Protein AF-A0A971V572-F1 (afdb_monomer_lite)

Structure (mmCIF, N/CA/C/O backbone):
data_AF-A0A971V572-F1
#
_entry.id   AF-A0A971V572-F1
#
loop_
_atom_site.group_PDB
_atom_site.id
_atom_site.type_symbol
_atom_site.label_atom_id
_atom_site.label_alt_id
_atom_site.label_comp_id
_atom_site.label_asym_id
_atom_site.label_entity_id
_atom_site.label_seq_id
_atom_site.pdbx_PDB_ins_code
_atom_site.Cartn_x
_atom_site.Cartn_y
_atom_site.Cartn_z
_atom_site.occupancy
_atom_site.B_iso_or_equiv
_atom_site.auth_seq_id
_atom_site.auth_comp_id
_atom_site.auth_asym_id
_atom_site.auth_atom_id
_atom_site.pdbx_PDB_model_num
ATOM 1 N N . HIS A 1 1 ? -15.787 -3.121 2.254 1.00 95.94 1 HIS A N 1
ATOM 2 C CA . HIS A 1 1 ? -14.812 -3.986 1.555 1.00 95.94 1 HIS A CA 1
ATOM 3 C C . HIS A 1 1 ? -13.683 -3.118 1.036 1.00 95.94 1 HIS A C 1
ATOM 5 O O . HIS A 1 1 ? -12.649 -3.141 1.672 1.00 95.94 1 HIS A O 1
ATOM 11 N N . HIS A 1 2 ? -13.906 -2.315 -0.010 1.00 97.50 2 HIS A N 1
ATOM 12 C CA . HIS A 1 2 ? -12.976 -1.273 -0.465 1.00 97.50 2 HIS A CA 1
ATOM 13 C C . HIS A 1 2 ? -12.723 -0.202 0.604 1.00 97.50 2 HIS A C 1
ATOM 15 O O . HIS A 1 2 ? -13.602 0.023 1.445 1.00 97.50 2 HIS A O 1
ATOM 21 N N . GLY A 1 3 ? -11.558 0.445 0.523 1.00 94.88 3 GLY A N 1
ATOM 22 C CA . GLY A 1 3 ? -11.187 1.598 1.343 1.00 94.88 3 GLY A CA 1
ATOM 23 C C . GLY A 1 3 ? -11.986 2.853 0.985 1.00 94.88 3 GLY A C 1
ATOM 24 O O . GLY A 1 3 ? -12.501 2.993 -0.131 1.00 94.88 3 GLY A O 1
ATOM 25 N N . VAL A 1 4 ? -12.096 3.772 1.937 1.00 94.50 4 VAL A N 1
ATOM 26 C CA . VAL A 1 4 ? -12.719 5.097 1.774 1.00 94.50 4 VAL A CA 1
ATOM 27 C C . VAL A 1 4 ? -11.749 6.239 2.075 1.00 94.50 4 VAL A C 1
ATOM 29 O O . VAL A 1 4 ? -12.041 7.377 1.717 1.00 94.50 4 VAL A O 1
ATOM 32 N N . VAL A 1 5 ? -10.600 5.944 2.689 1.00 92.81 5 VAL A N 1
ATOM 33 C CA . VAL A 1 5 ? -9.467 6.861 2.866 1.00 92.81 5 VAL A CA 1
ATOM 34 C C . VAL A 1 5 ? -8.244 6.258 2.173 1.00 92.81 5 VAL A C 1
ATOM 36 O O . VAL A 1 5 ? -8.097 5.041 2.103 1.00 92.81 5 VAL A O 1
ATOM 39 N N . GLU A 1 6 ? -7.364 7.097 1.624 1.00 93.25 6 GLU A N 1
ATOM 40 C CA . GLU A 1 6 ? -6.083 6.605 1.114 1.00 93.25 6 GLU A CA 1
ATOM 41 C C . GLU A 1 6 ? -5.163 6.188 2.284 1.00 93.25 6 GLU A C 1
ATOM 43 O O . GLU A 1 6 ? -4.904 6.979 3.189 1.00 93.25 6 GLU A O 1
ATOM 48 N N . HIS A 1 7 ? -4.623 4.973 2.227 1.00 92.06 7 HIS A N 1
ATOM 49 C CA . HIS A 1 7 ? -3.678 4.397 3.193 1.00 92.06 7 HIS A CA 1
ATOM 50 C C . HIS A 1 7 ? -2.208 4.720 2.870 1.00 92.06 7 HIS A C 1
ATOM 52 O O . HIS A 1 7 ? -1.298 4.452 3.646 1.00 92.06 7 HIS A O 1
ATOM 58 N N . PHE A 1 8 ? -1.946 5.333 1.714 1.00 90.19 8 PHE A N 1
ATOM 59 C CA . PHE A 1 8 ? -0.643 5.899 1.367 1.00 90.19 8 PHE A CA 1
ATOM 60 C C . PHE A 1 8 ? -0.790 7.030 0.344 1.00 90.19 8 PHE A C 1
ATOM 62 O O . PHE A 1 8 ? -1.791 7.123 -0.371 1.00 90.19 8 PHE A O 1
ATOM 69 N N . ASP A 1 9 ? 0.233 7.884 0.238 1.00 88.69 9 ASP A N 1
ATOM 70 C CA . ASP A 1 9 ? 0.221 9.050 -0.645 1.00 88.69 9 ASP A CA 1
ATOM 71 C C . ASP A 1 9 ? -0.082 8.630 -2.095 1.00 88.69 9 ASP A C 1
ATOM 73 O O . ASP A 1 9 ? 0.684 7.897 -2.728 1.00 88.69 9 ASP A O 1
ATOM 77 N N . HIS A 1 10 ? -1.149 9.189 -2.672 1.00 91.12 10 HIS A N 1
ATOM 78 C CA . HIS A 1 10 ? -1.590 8.930 -4.049 1.00 91.12 10 HIS A CA 1
ATOM 79 C C . HIS A 1 10 ? -2.042 7.484 -4.315 1.00 91.12 10 HIS A C 1
ATOM 81 O O . HIS A 1 10 ? -1.921 7.028 -5.459 1.00 91.12 10 HIS A O 1
ATOM 87 N N . GLN A 1 11 ? -2.583 6.764 -3.327 1.00 91.88 11 GLN A N 1
ATOM 88 C CA . GLN A 1 11 ? -3.188 5.444 -3.549 1.00 91.88 11 GLN A CA 1
ATOM 89 C C . GLN A 1 11 ? -4.217 5.463 -4.684 1.00 91.88 11 GLN A C 1
ATOM 91 O O . GLN A 1 11 ? -4.148 4.629 -5.578 1.00 91.88 11 GLN A O 1
ATOM 96 N N . SER A 1 12 ? -5.088 6.465 -4.756 1.00 91.56 12 SER A N 1
ATOM 97 C CA . SER A 1 12 ? -6.057 6.647 -5.846 1.00 91.56 12 SER A CA 1
ATOM 98 C C . SER A 1 12 ? -5.415 6.788 -7.229 1.00 91.56 12 SER A C 1
ATOM 100 O O . SER A 1 12 ? -6.054 6.517 -8.240 1.00 91.56 12 SER A O 1
ATOM 102 N N . PHE A 1 13 ? -4.146 7.196 -7.318 1.00 89.75 13 PHE A N 1
ATOM 103 C CA . PHE A 1 13 ? -3.429 7.274 -8.590 1.00 89.75 13 PHE A CA 1
ATOM 104 C C . PHE A 1 13 ? -2.846 5.922 -9.023 1.00 89.75 13 PHE A C 1
ATOM 106 O O . PHE A 1 13 ? -2.763 5.662 -10.222 1.00 89.75 13 PHE A O 1
ATOM 113 N N . PHE A 1 14 ? -2.414 5.085 -8.075 1.00 88.56 14 PHE A N 1
ATOM 114 C CA . PHE A 1 14 ? -1.715 3.821 -8.355 1.00 88.56 14 PHE A CA 1
ATOM 115 C C . PHE A 1 14 ? -2.588 2.572 -8.189 1.00 88.56 14 PHE A C 1
ATOM 117 O O . PHE A 1 14 ? -2.297 1.534 -8.772 1.00 88.56 14 PHE A O 1
ATOM 124 N N . ALA A 1 15 ? -3.644 2.683 -7.396 1.00 89.88 15 ALA A N 1
ATOM 125 C CA . ALA A 1 15 ? -4.441 1.594 -6.859 1.00 89.88 15 ALA A CA 1
ATOM 126 C C . ALA A 1 15 ? -5.911 2.024 -6.700 1.00 89.88 15 ALA A C 1
ATOM 128 O O . ALA A 1 15 ? -6.581 1.630 -5.749 1.00 89.88 15 ALA A O 1
ATOM 129 N N . SER A 1 16 ? -6.429 2.821 -7.645 1.00 91.56 16 SER A N 1
ATOM 130 C CA . SER A 1 16 ? -7.830 3.266 -7.632 1.00 91.56 16 SER A CA 1
ATOM 131 C C . SER A 1 16 ? -8.855 2.142 -7.457 1.00 91.56 16 SER A C 1
ATOM 133 O O . SER A 1 16 ? -9.816 2.387 -6.738 1.00 91.56 16 SER A O 1
ATOM 135 N N . PRO A 1 17 ? -8.681 0.922 -8.023 1.00 92.62 17 PRO A N 1
ATOM 136 C CA . PRO A 1 17 ? -9.665 -0.145 -7.848 1.00 92.62 17 PRO A CA 1
ATOM 137 C C . PRO A 1 17 ? -9.811 -0.620 -6.403 1.00 92.62 17 PRO A C 1
ATOM 139 O O . PRO A 1 17 ? -10.750 -1.344 -6.122 1.00 92.62 17 PRO A O 1
ATOM 142 N N . TYR A 1 18 ? -8.898 -0.236 -5.503 1.00 94.19 18 TYR A N 1
ATOM 143 C CA . TYR A 1 18 ? -8.954 -0.629 -4.100 1.00 94.19 18 TYR A CA 1
ATOM 144 C C . TYR A 1 18 ? -9.747 0.334 -3.210 1.00 94.19 18 TYR A C 1
ATOM 146 O O . TYR A 1 18 ? -10.052 0.017 -2.058 1.00 94.19 18 TYR A O 1
ATOM 154 N N . LEU A 1 19 ? -10.106 1.494 -3.755 1.00 94.44 19 LEU A N 1
ATOM 155 C CA . LEU A 1 19 ? -10.931 2.497 -3.102 1.00 94.44 19 LEU A CA 1
ATOM 156 C C . LEU A 1 19 ? -12.342 2.449 -3.682 1.00 94.44 19 LEU A C 1
ATOM 158 O O . LEU A 1 19 ? -12.545 2.065 -4.833 1.00 94.44 19 LEU A O 1
ATOM 162 N N . V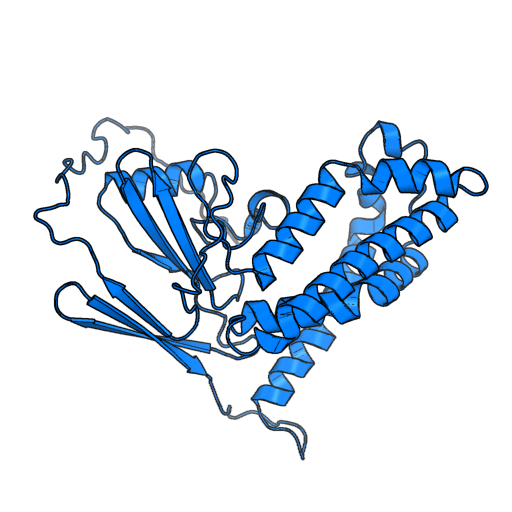AL A 1 20 ? -13.330 2.854 -2.889 1.00 96.12 20 VAL A N 1
ATOM 163 C CA . VAL A 1 20 ? -14.683 3.054 -3.407 1.00 96.12 20 VAL A CA 1
ATOM 164 C C . VAL A 1 20 ? -14.685 4.180 -4.446 1.00 96.12 20 VAL A C 1
ATOM 166 O O . VAL A 1 20 ? -13.993 5.193 -4.297 1.00 96.12 20 VAL A O 1
ATOM 169 N N . ASP A 1 21 ? -15.489 4.030 -5.496 1.00 93.00 21 ASP A N 1
ATOM 170 C CA . ASP A 1 21 ? -15.699 5.110 -6.457 1.00 93.00 21 ASP A CA 1
ATOM 171 C C . ASP A 1 21 ? -16.180 6.376 -5.736 1.00 93.00 21 ASP A C 1
ATOM 173 O O . ASP A 1 21 ? -17.072 6.337 -4.887 1.00 93.00 21 ASP A O 1
ATOM 177 N N . ASN A 1 22 ? -15.587 7.518 -6.091 1.00 92.75 22 ASN A N 1
ATOM 178 C CA . ASN A 1 22 ? -15.838 8.805 -5.437 1.00 92.75 22 ASN A CA 1
ATOM 179 C C . ASN A 1 22 ? -15.572 8.787 -3.917 1.00 92.75 22 ASN A C 1
ATOM 181 O O . ASN A 1 22 ? -16.294 9.447 -3.166 1.00 92.75 22 ASN A O 1
ATOM 185 N N . PHE A 1 23 ? -14.534 8.071 -3.460 1.00 92.25 23 PHE A N 1
ATOM 186 C CA . PHE A 1 23 ? -14.160 7.990 -2.040 1.00 92.25 23 PHE A CA 1
ATOM 187 C C . PHE A 1 23 ? -14.098 9.357 -1.340 1.00 92.25 23 PHE A C 1
ATOM 189 O O . PHE A 1 23 ? -14.534 9.462 -0.200 1.00 92.25 23 PHE A O 1
ATOM 196 N N . GLU A 1 24 ? -13.670 10.426 -2.028 1.00 90.25 24 GLU A N 1
ATOM 197 C CA . GLU A 1 24 ? -13.643 11.784 -1.467 1.00 90.25 24 GLU A CA 1
ATOM 198 C C . GLU A 1 24 ? -15.031 12.322 -1.072 1.00 90.25 24 GLU A C 1
ATOM 200 O O . GLU A 1 24 ? -15.169 13.027 -0.072 1.00 90.25 24 GLU A O 1
ATOM 205 N N . TRP A 1 25 ? -16.073 11.981 -1.833 1.00 91.62 25 TRP A N 1
ATOM 206 C CA . TRP A 1 25 ? -17.454 12.325 -1.494 1.00 91.62 25 TRP A CA 1
ATOM 207 C C . TRP A 1 25 ? -18.001 11.412 -0.389 1.00 91.62 25 TRP A C 1
ATOM 209 O O . TRP A 1 25 ? -18.702 11.880 0.511 1.00 91.62 25 TRP A O 1
ATOM 219 N N . VAL A 1 26 ? -17.650 10.122 -0.421 1.00 93.69 26 VAL A N 1
ATOM 220 C CA . VAL A 1 26 ? -18.057 9.144 0.602 1.00 93.69 26 VAL A CA 1
ATOM 221 C C . VAL A 1 26 ? -17.479 9.508 1.971 1.00 93.69 26 VAL A C 1
ATOM 223 O O . VAL A 1 26 ? -18.237 9.589 2.936 1.00 93.69 26 VAL A O 1
ATOM 226 N N . GLN A 1 27 ? -16.176 9.807 2.064 1.00 91.50 27 GLN A N 1
ATOM 227 C CA . GLN A 1 27 ? -15.534 10.216 3.321 1.00 91.50 27 GLN A CA 1
ATOM 228 C C . GLN A 1 27 ? -16.185 11.484 3.895 1.00 91.50 27 GLN A C 1
ATOM 230 O O . GLN A 1 27 ? -16.433 11.554 5.096 1.00 91.50 27 GLN A O 1
ATOM 235 N N . GLN A 1 28 ? -16.518 12.468 3.045 1.00 87.50 28 GLN A N 1
ATOM 236 C CA . GLN A 1 28 ? -17.170 13.701 3.484 1.00 87.50 28 GLN A CA 1
ATOM 237 C C . GLN A 1 28 ? -18.578 13.408 4.005 1.00 87.50 28 GLN A C 1
ATOM 239 O O . GLN A 1 28 ? -18.932 13.858 5.090 1.00 87.50 28 GLN A O 1
ATOM 244 N N . SER A 1 29 ? -19.347 12.603 3.271 1.00 89.62 29 SER A N 1
ATOM 245 C CA . SER A 1 29 ? -20.701 12.209 3.669 1.00 89.62 29 SER A CA 1
ATOM 246 C C . SER A 1 29 ? -20.703 11.457 5.001 1.00 89.62 29 SER A C 1
ATOM 248 O O . SER A 1 29 ? -21.573 11.685 5.836 1.00 89.62 29 SER A O 1
ATOM 250 N N . PHE A 1 30 ? -19.713 10.590 5.236 1.00 91.19 30 PHE A N 1
ATOM 251 C CA . PHE A 1 30 ? -19.551 9.878 6.505 1.00 91.19 30 PHE A CA 1
ATOM 252 C C . PHE A 1 30 ? -19.200 10.823 7.658 1.00 91.19 30 PHE A C 1
ATOM 254 O O . PHE A 1 30 ? -19.843 10.759 8.704 1.00 91.19 30 PHE A O 1
ATOM 261 N N . MET A 1 31 ? -18.244 11.735 7.462 1.00 86.88 31 MET A N 1
ATOM 262 C CA . MET A 1 31 ? -17.885 12.727 8.481 1.00 86.88 31 MET A CA 1
ATOM 263 C C . MET A 1 31 ? -19.057 13.662 8.818 1.00 86.88 31 MET A C 1
ATOM 265 O O . MET A 1 31 ? -19.319 13.916 9.991 1.00 86.88 31 MET A O 1
ATOM 269 N N . GLU A 1 32 ? -19.803 14.135 7.814 1.00 85.12 32 GLU A N 1
ATOM 270 C CA . GLU A 1 32 ? -20.992 14.984 7.999 1.00 85.12 32 GLU A CA 1
ATOM 271 C C . GLU A 1 32 ? -22.139 14.250 8.707 1.00 85.12 32 GLU A C 1
ATOM 273 O O . GLU A 1 32 ? -22.895 14.862 9.460 1.00 85.12 32 GLU A O 1
ATOM 278 N N . ALA A 1 33 ? -22.231 12.935 8.509 1.00 85.50 33 ALA A N 1
ATOM 279 C CA . ALA A 1 33 ? -23.151 12.040 9.203 1.00 85.50 33 ALA A CA 1
ATOM 280 C C . ALA A 1 33 ? -22.735 11.712 10.652 1.00 85.50 33 ALA A C 1
ATOM 282 O O . ALA A 1 33 ? -23.460 11.000 11.350 1.00 85.50 33 ALA A O 1
ATOM 283 N N . GLY A 1 34 ? -21.573 12.189 11.109 1.00 84.06 34 GLY A N 1
ATOM 284 C CA . GLY A 1 34 ? -21.041 11.899 12.441 1.00 84.06 34 GLY A CA 1
ATOM 285 C C . GLY A 1 34 ? -20.382 10.523 12.572 1.00 84.06 34 GLY A C 1
ATOM 286 O O . GLY A 1 34 ? -20.110 10.086 13.689 1.00 84.06 34 GLY A O 1
ATOM 287 N N . LEU A 1 35 ? -20.108 9.827 11.461 1.00 88.94 35 LEU A N 1
ATOM 288 C CA . LEU A 1 35 ? -19.311 8.602 11.483 1.00 88.94 35 LEU A CA 1
ATOM 289 C C . LEU A 1 35 ? -17.834 8.959 11.649 1.00 88.94 35 LEU A C 1
ATOM 291 O O . LEU A 1 35 ? -17.280 9.748 10.889 1.00 88.94 35 LEU A O 1
ATOM 295 N N . ASN A 1 36 ? -17.191 8.331 12.630 1.00 87.12 36 ASN A N 1
ATOM 296 C CA . ASN A 1 36 ? -15.778 8.551 12.925 1.00 87.12 36 ASN A CA 1
ATOM 297 C C . ASN A 1 36 ? -14.873 7.382 12.535 1.00 87.12 36 ASN A C 1
ATOM 299 O O . ASN A 1 36 ? -13.657 7.545 12.527 1.00 87.12 36 ASN A O 1
ATOM 303 N N . VAL A 1 37 ? -15.440 6.210 12.238 1.00 93.50 37 VAL A N 1
ATOM 304 C CA . VAL A 1 37 ? -14.693 4.973 11.983 1.00 93.50 37 VAL A CA 1
ATOM 305 C C . VAL A 1 37 ? -15.391 4.143 10.914 1.00 93.50 37 VAL A C 1
ATOM 307 O O . VAL A 1 37 ? -16.612 3.984 10.957 1.00 93.50 37 VAL A O 1
ATOM 310 N N . VAL A 1 38 ? -14.611 3.557 10.008 1.00 95.94 38 VAL A N 1
ATOM 311 C CA . VAL A 1 38 ? -15.038 2.483 9.107 1.00 95.94 38 VAL A CA 1
ATOM 312 C C . VAL A 1 38 ? -14.078 1.300 9.203 1.00 95.94 38 VAL A C 1
ATOM 314 O O . VAL A 1 38 ? -12.896 1.473 9.488 1.00 95.94 38 VAL A O 1
ATOM 317 N N . PHE A 1 39 ? -14.587 0.096 8.939 1.00 97.62 39 PHE A N 1
ATOM 318 C CA . PHE A 1 39 ? -13.775 -1.116 8.835 1.00 97.62 39 PHE A CA 1
ATOM 319 C C . PHE A 1 39 ? -13.739 -1.587 7.383 1.00 97.62 39 PHE A C 1
ATOM 321 O O . PHE A 1 39 ? -14.787 -1.857 6.780 1.00 97.62 39 PHE A O 1
ATOM 328 N N . THR A 1 40 ? -12.540 -1.696 6.823 1.00 97.81 40 THR A N 1
ATOM 329 C CA . THR A 1 40 ? -12.322 -2.041 5.413 1.00 97.81 40 THR A CA 1
ATOM 330 C C . THR A 1 40 ? -11.302 -3.175 5.274 1.00 97.81 40 THR A C 1
ATOM 332 O O . THR A 1 40 ? -10.907 -3.819 6.250 1.00 97.81 40 THR A O 1
ATOM 335 N N . GLY A 1 41 ? -10.966 -3.501 4.031 1.00 96.38 41 GLY A N 1
ATOM 336 C CA . GLY A 1 41 ? -10.008 -4.525 3.644 1.00 96.38 41 GLY A CA 1
ATOM 337 C C . GLY A 1 41 ? -9.671 -4.330 2.169 1.00 96.38 41 GLY A C 1
ATOM 338 O O . GLY A 1 41 ? -9.498 -3.210 1.706 1.00 96.38 41 GLY A O 1
ATOM 339 N N . HIS A 1 42 ? -9.707 -5.422 1.403 1.00 96.81 42 HIS A N 1
ATOM 340 C CA . HIS A 1 42 ? -9.521 -5.456 -0.054 1.00 96.81 42 HIS A CA 1
ATOM 341 C C . HIS A 1 42 ? -8.093 -5.172 -0.555 1.00 96.81 42 HIS A C 1
ATOM 343 O O . HIS A 1 42 ? -7.628 -5.933 -1.400 1.00 96.81 42 HIS A O 1
ATOM 349 N N . PHE A 1 43 ? -7.364 -4.181 -0.026 1.00 94.50 43 PHE A N 1
ATOM 350 C CA . PHE A 1 43 ? -5.949 -3.966 -0.381 1.00 94.50 43 PHE A CA 1
ATOM 351 C C . PHE A 1 43 ? -5.014 -4.992 0.289 1.00 94.50 43 PHE A C 1
ATOM 353 O O . PHE A 1 43 ? -3.916 -5.256 -0.202 1.00 94.50 43 PHE A O 1
ATOM 360 N N . HIS A 1 44 ? -5.511 -5.655 1.340 1.00 95.38 44 HIS A N 1
ATOM 361 C CA . HIS A 1 44 ? -4.830 -6.672 2.149 1.00 95.38 44 HIS A CA 1
ATOM 362 C C . HIS A 1 44 ? -3.755 -6.088 3.077 1.00 95.38 44 HIS A C 1
ATOM 364 O O . HIS A 1 44 ? -2.993 -6.859 3.666 1.00 95.38 44 HIS A O 1
ATOM 370 N N . ALA A 1 45 ? -3.721 -4.765 3.256 1.00 93.75 45 ALA A N 1
ATOM 371 C CA . ALA A 1 45 ? -2.848 -4.129 4.231 1.00 93.75 45 ALA A CA 1
ATOM 372 C C . ALA A 1 45 ? -3.434 -4.197 5.644 1.00 93.75 45 ALA A C 1
ATOM 374 O O . ALA A 1 45 ? -4.649 -4.255 5.827 1.00 93.75 45 ALA A O 1
ATOM 375 N N . SER A 1 46 ? -2.556 -4.212 6.647 1.00 94.81 46 SER A N 1
ATOM 376 C CA . SER A 1 46 ? -2.951 -3.991 8.040 1.00 94.81 46 SER A CA 1
ATOM 377 C C . SER A 1 46 ? -2.562 -2.570 8.395 1.00 94.81 46 SER A C 1
ATOM 379 O O . SER A 1 46 ? -1.432 -2.340 8.808 1.00 94.81 46 SER A O 1
ATOM 381 N N . ASP A 1 47 ? -3.487 -1.637 8.186 1.00 93.81 47 ASP A N 1
ATOM 382 C CA . ASP A 1 47 ? -3.217 -0.199 8.248 1.00 93.81 47 ASP A CA 1
ATOM 383 C C . ASP A 1 47 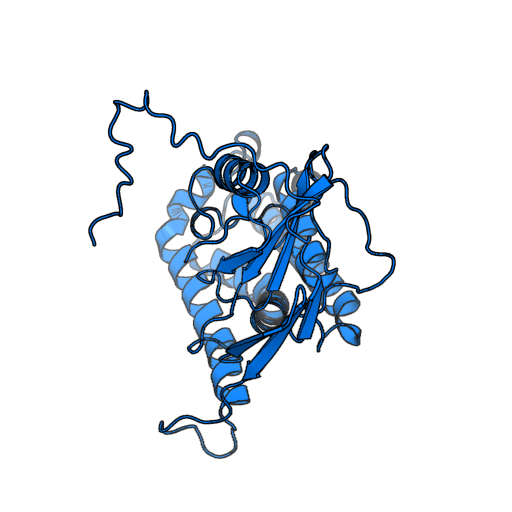? -4.389 0.539 8.915 1.00 93.81 47 ASP A C 1
ATOM 385 O O . ASP A 1 47 ? -5.524 0.032 8.945 1.00 93.81 47 ASP A O 1
ATOM 389 N N . ILE A 1 48 ? -4.117 1.690 9.528 1.00 92.62 48 ILE A N 1
ATOM 390 C CA . ILE A 1 48 ? -5.128 2.603 10.059 1.00 92.62 48 ILE A CA 1
ATOM 391 C C . ILE A 1 48 ? -4.861 4.000 9.493 1.00 92.62 48 ILE A C 1
ATOM 393 O O . ILE A 1 48 ? -4.020 4.756 9.982 1.00 92.62 48 ILE A O 1
ATOM 397 N N . ALA A 1 49 ? -5.669 4.391 8.511 1.00 91.06 49 ALA A N 1
ATOM 398 C CA . ALA A 1 49 ? -5.617 5.720 7.924 1.00 91.06 49 ALA A CA 1
ATOM 399 C C . ALA A 1 49 ? -6.607 6.668 8.608 1.00 91.06 49 ALA A C 1
ATOM 401 O O . ALA A 1 49 ? -7.644 6.263 9.136 1.00 91.06 49 ALA A O 1
ATOM 402 N N . ARG A 1 50 ? -6.306 7.968 8.577 1.00 88.69 50 ARG A N 1
ATOM 403 C CA . ARG A 1 50 ? -7.189 9.018 9.092 1.00 88.69 50 ARG A CA 1
ATOM 404 C C . ARG A 1 50 ? -7.226 10.196 8.136 1.00 88.69 50 ARG A C 1
ATOM 406 O O . ARG A 1 50 ? -6.181 10.655 7.677 1.00 88.69 50 ARG A O 1
ATOM 413 N N . ILE A 1 51 ? -8.424 10.734 7.938 1.00 87.31 51 ILE A N 1
ATOM 414 C CA . ILE A 1 51 ? -8.658 12.034 7.310 1.00 87.31 51 ILE A CA 1
ATOM 415 C C . ILE A 1 51 ? -9.405 12.955 8.281 1.00 87.31 51 ILE A C 1
ATOM 417 O O . ILE A 1 51 ? -10.156 12.495 9.141 1.00 87.31 51 ILE A O 1
ATOM 421 N N . GLU A 1 52 ? -9.174 14.261 8.159 1.00 85.00 52 GLU A N 1
ATOM 422 C CA . GLU A 1 52 ? -9.866 15.308 8.916 1.00 85.00 52 GLU A CA 1
ATOM 423 C C . GLU A 1 52 ? -10.260 16.457 7.978 1.00 85.00 52 GLU A C 1
ATOM 425 O O . GLU A 1 52 ? -9.477 16.844 7.099 1.00 85.00 52 GLU A O 1
ATOM 430 N N . ASP A 1 53 ? -11.473 16.983 8.157 1.00 81.25 53 ASP A N 1
ATOM 431 C CA . ASP A 1 53 ? -11.987 18.142 7.427 1.00 81.25 53 ASP A CA 1
ATOM 432 C C . ASP A 1 53 ? -11.644 19.478 8.123 1.00 81.25 53 ASP A C 1
ATOM 434 O O . ASP A 1 53 ? -11.064 19.533 9.206 1.00 81.25 53 ASP A O 1
ATOM 438 N N . GLU A 1 54 ? -12.004 20.606 7.505 1.00 80.44 54 GLU A N 1
ATOM 439 C CA . GLU A 1 54 ? -11.735 21.940 8.073 1.00 80.44 54 GLU A CA 1
ATOM 440 C C . GLU A 1 54 ? -12.533 22.255 9.350 1.00 80.44 54 GLU A C 1
ATOM 442 O O . GLU A 1 54 ? -12.239 23.236 10.034 1.00 80.44 54 GLU A O 1
ATOM 447 N N . LYS A 1 55 ? -13.562 21.460 9.653 1.00 79.75 55 LYS A N 1
ATOM 448 C CA . LYS A 1 55 ? -14.422 21.591 10.835 1.00 79.75 55 LYS A CA 1
ATOM 449 C C . LYS A 1 55 ? -13.967 20.658 11.963 1.00 79.75 55 LYS A C 1
ATOM 451 O O . LYS A 1 55 ? -14.672 20.546 12.964 1.00 79.75 55 LYS A O 1
ATOM 456 N N . SER A 1 56 ? -12.814 20.006 11.804 1.00 81.19 56 SER A N 1
ATOM 457 C CA . SER A 1 56 ? -12.281 18.995 12.716 1.00 81.19 56 SER A CA 1
ATOM 458 C C . SER A 1 56 ? -13.162 17.755 12.888 1.00 81.19 56 SER A C 1
ATOM 460 O O . SER A 1 56 ? -13.012 17.011 13.861 1.00 81.19 56 SER A O 1
ATOM 462 N N . ASN A 1 57 ? -14.048 17.479 11.924 1.00 82.62 57 ASN A N 1
ATOM 463 C CA . ASN A 1 57 ? -14.612 16.142 11.790 1.00 82.62 57 ASN A CA 1
ATOM 464 C C . ASN A 1 57 ? -13.531 15.225 11.234 1.00 82.62 57 ASN A C 1
ATOM 466 O O . ASN A 1 57 ? -12.746 15.629 10.377 1.00 82.62 57 ASN A O 1
ATOM 470 N N . TYR A 1 58 ? -13.502 13.986 11.703 1.00 86.56 58 TYR A N 1
ATOM 471 C CA . TYR A 1 58 ? -12.522 13.008 11.262 1.00 86.56 58 TYR A CA 1
ATOM 472 C C . TYR A 1 58 ? -13.172 11.670 10.958 1.00 86.56 58 TYR A C 1
ATOM 474 O O . TYR A 1 58 ? -14.201 11.318 11.541 1.00 86.56 58 TYR A O 1
ATOM 482 N N . LEU A 1 59 ? -12.503 10.915 10.093 1.00 89.19 59 LEU A N 1
ATOM 483 C CA . LEU A 1 59 ? -12.831 9.544 9.749 1.00 89.19 59 LEU A CA 1
ATOM 484 C C . LEU A 1 59 ? -11.558 8.702 9.808 1.00 89.19 59 LEU A C 1
ATOM 486 O O . LEU A 1 59 ? -10.570 9.027 9.147 1.00 89.19 59 LEU A O 1
ATOM 490 N N . TYR A 1 60 ? -11.595 7.636 10.599 1.00 93.06 60 TYR A N 1
ATOM 491 C CA . TYR A 1 60 ? -10.601 6.571 10.572 1.00 93.06 60 TYR A CA 1
ATOM 492 C C . TYR A 1 60 ? -11.058 5.470 9.621 1.00 93.06 60 TYR A C 1
ATOM 494 O O . TYR A 1 60 ? -12.190 4.994 9.724 1.00 93.06 60 TYR A O 1
ATOM 502 N N . ASP A 1 61 ? -10.167 5.048 8.735 1.00 95.06 61 ASP A N 1
ATOM 503 C CA . ASP A 1 61 ? -10.315 3.847 7.926 1.00 95.06 61 ASP A CA 1
ATOM 504 C C . ASP A 1 61 ? -9.401 2.760 8.492 1.00 95.06 61 ASP A C 1
ATOM 506 O O . ASP A 1 61 ? -8.178 2.887 8.496 1.00 95.06 61 ASP A O 1
ATOM 510 N N . ILE A 1 62 ? -10.011 1.725 9.066 1.00 96.38 62 ILE A N 1
ATOM 511 C CA . ILE A 1 62 ? -9.327 0.628 9.745 1.00 96.38 62 ILE A CA 1
ATOM 512 C C . ILE A 1 62 ? -9.308 -0.554 8.774 1.00 96.38 62 ILE A C 1
ATOM 514 O O . ILE A 1 62 ? -10.220 -1.390 8.771 1.00 96.38 62 ILE A O 1
ATOM 518 N N . GLU A 1 63 ? -8.255 -0.631 7.958 1.00 97.06 63 GLU A N 1
ATOM 519 C CA . GLU A 1 63 ? -8.080 -1.699 6.974 1.00 97.06 63 GLU A CA 1
ATOM 520 C C . GLU A 1 63 ? -7.510 -2.949 7.644 1.00 97.06 63 GLU A C 1
ATOM 522 O O . GLU A 1 63 ? -6.408 -2.941 8.195 1.00 97.06 63 GLU A O 1
ATOM 527 N N . THR A 1 64 ? -8.271 -4.042 7.616 1.00 97.62 64 THR A N 1
ATOM 528 C CA . THR A 1 64 ? -7.786 -5.335 8.104 1.00 97.62 64 THR A CA 1
ATOM 529 C C . THR A 1 64 ? -7.167 -6.128 6.962 1.00 97.62 64 THR A C 1
ATOM 531 O O . THR A 1 64 ? -7.839 -6.416 5.965 1.00 97.62 64 THR A O 1
ATOM 534 N N . GLY A 1 65 ? -5.914 -6.548 7.153 1.00 96.56 65 GLY A N 1
ATOM 535 C CA . GLY A 1 65 ? -5.215 -7.392 6.197 1.00 96.56 65 GLY A CA 1
ATOM 536 C C . GLY A 1 65 ? -5.943 -8.713 5.952 1.00 96.56 65 GLY A C 1
ATOM 537 O O . GLY A 1 65 ? -6.749 -9.185 6.757 1.00 96.56 65 GLY A O 1
ATOM 538 N N . SER A 1 66 ? -5.673 -9.331 4.809 1.00 95.81 66 SER A N 1
ATOM 539 C CA . SER A 1 66 ? -6.387 -10.544 4.419 1.00 95.81 66 SER A CA 1
ATOM 540 C C . SER A 1 66 ? -5.885 -11.769 5.172 1.00 95.81 66 SER A C 1
ATOM 542 O O . SER A 1 66 ? -4.694 -12.066 5.157 1.00 95.81 66 SER A O 1
ATOM 544 N N . VAL A 1 67 ? -6.797 -12.569 5.729 1.00 95.56 67 VAL A N 1
ATOM 545 C CA . VAL A 1 67 ? -6.455 -13.831 6.413 1.00 95.56 67 VAL A CA 1
ATOM 546 C C . VAL A 1 67 ? -5.718 -14.835 5.507 1.00 95.56 67 VAL A C 1
ATOM 548 O O . VAL A 1 67 ? -5.064 -15.749 5.999 1.00 95.56 67 VAL A O 1
ATOM 551 N N . VAL A 1 68 ? -5.776 -14.664 4.180 1.00 94.19 68 VAL A N 1
ATOM 552 C CA . VAL A 1 68 ? -5.099 -15.534 3.198 1.00 94.19 68 VAL A CA 1
ATOM 553 C C . VAL A 1 68 ? -3.806 -14.943 2.624 1.00 94.19 68 VAL A C 1
ATOM 555 O O . VAL A 1 68 ? -3.191 -15.544 1.746 1.00 94.19 68 VAL A O 1
ATOM 558 N N . THR A 1 69 ? -3.370 -13.774 3.088 1.00 94.12 69 THR A N 1
ATOM 559 C CA . THR A 1 69 ? -2.121 -13.127 2.660 1.00 94.12 69 THR A CA 1
ATOM 560 C C . THR A 1 69 ? -1.279 -12.834 3.890 1.00 94.12 69 THR A C 1
ATOM 562 O O . THR A 1 69 ? -1.827 -12.434 4.908 1.00 94.12 69 THR A O 1
ATOM 565 N N . TYR A 1 70 ? 0.039 -13.056 3.836 1.00 95.50 70 TYR A N 1
ATOM 566 C CA . TYR A 1 70 ? 0.925 -12.798 4.979 1.00 95.50 70 TYR A CA 1
ATOM 567 C C . TYR A 1 70 ? 0.674 -11.406 5.586 1.00 95.50 70 TYR A C 1
ATOM 569 O O . TYR A 1 70 ? 0.612 -10.456 4.810 1.00 95.50 70 TYR A O 1
ATOM 577 N N . PRO A 1 71 ? 0.593 -11.261 6.924 1.00 95.88 71 PRO A N 1
ATOM 578 C CA . PRO A 1 71 ? 0.820 -12.277 7.962 1.00 95.88 71 PRO A CA 1
ATOM 579 C C . PRO A 1 71 ? -0.450 -13.031 8.400 1.00 95.88 71 PRO A C 1
ATOM 581 O O . PRO A 1 71 ? -0.543 -13.520 9.525 1.00 95.88 71 PRO A O 1
ATOM 584 N N . CYS A 1 72 ? -1.447 -13.135 7.524 1.00 97.19 72 CYS A N 1
ATOM 585 C CA . CYS A 1 72 ? -2.740 -13.770 7.774 1.00 97.19 72 CYS A CA 1
ATOM 586 C C . CYS A 1 72 ? -3.463 -13.190 9.007 1.00 97.19 72 CYS A C 1
ATOM 588 O O . CYS A 1 72 ? -3.809 -13.950 9.927 1.00 97.19 72 CYS A O 1
ATOM 590 N N . PRO A 1 73 ? -3.644 -11.855 9.074 1.00 97.31 73 PRO A N 1
ATOM 591 C CA . PRO A 1 73 ? -4.143 -11.201 10.268 1.00 97.31 73 PRO A CA 1
ATOM 592 C C . PRO A 1 73 ? -5.669 -11.289 10.392 1.00 97.31 73 PRO A C 1
ATOM 594 O O . PRO A 1 73 ? -6.401 -11.519 9.430 1.00 97.31 73 PRO A O 1
ATOM 597 N N . TYR A 1 74 ? -6.140 -11.052 11.610 1.00 97.50 74 TYR A N 1
ATOM 598 C CA . TYR A 1 74 ? -7.509 -10.667 11.933 1.00 97.50 74 TYR A CA 1
ATOM 599 C C . TYR A 1 74 ? -7.468 -9.640 13.070 1.00 97.50 74 TYR A C 1
ATOM 601 O O . TYR A 1 74 ? -6.551 -9.656 13.891 1.00 97.50 74 TYR A O 1
ATOM 609 N N . ARG A 1 75 ? -8.451 -8.739 13.142 1.00 97.12 75 ARG A N 1
ATOM 610 C CA . ARG A 1 75 ? -8.545 -7.750 14.226 1.00 97.12 75 ARG A CA 1
ATOM 611 C C . ARG A 1 75 ? -9.617 -8.149 15.237 1.00 97.12 75 ARG A C 1
ATOM 613 O O . ARG A 1 75 ? -10.707 -8.576 14.864 1.00 97.12 75 ARG A O 1
ATOM 620 N N . VAL A 1 76 ? -9.294 -8.012 16.519 1.00 97.81 76 VAL A N 1
ATOM 621 C CA . VAL A 1 76 ? -10.249 -8.046 17.633 1.00 97.81 76 VAL A CA 1
ATOM 622 C C . VAL A 1 76 ? -10.412 -6.613 18.109 1.00 97.81 76 VAL A C 1
ATOM 624 O O . VAL A 1 76 ? -9.416 -5.919 18.302 1.00 97.81 76 VAL A O 1
ATOM 627 N N . ILE A 1 77 ? -11.658 -6.167 18.235 1.00 96.62 77 ILE A N 1
ATOM 628 C CA . ILE A 1 77 ? -11.971 -4.785 18.584 1.00 96.62 77 ILE A CA 1
ATOM 629 C C . ILE A 1 77 ? -12.929 -4.788 19.762 1.00 96.62 77 ILE A C 1
ATOM 631 O O . ILE A 1 77 ? -14.059 -5.263 19.640 1.00 96.62 77 ILE A O 1
ATOM 635 N N . ASP A 1 78 ? -12.473 -4.233 20.878 1.00 97.25 78 ASP A N 1
ATOM 636 C CA . ASP A 1 78 ? -13.268 -4.084 22.088 1.00 97.25 78 ASP A CA 1
ATOM 637 C C . ASP A 1 78 ? -13.751 -2.634 22.204 1.00 97.25 78 ASP A C 1
ATOM 639 O O . ASP A 1 78 ? -12.968 -1.695 22.361 1.00 97.25 78 ASP A O 1
ATOM 643 N N . LEU A 1 79 ? -15.070 -2.444 22.118 1.00 93.88 79 LEU A N 1
ATOM 644 C CA . LEU A 1 79 ? -15.711 -1.152 22.348 1.00 93.88 79 LEU A CA 1
ATOM 645 C C . LEU A 1 79 ? -16.111 -1.038 23.821 1.00 93.88 79 LEU A C 1
ATOM 647 O O . LEU A 1 79 ? -16.970 -1.779 24.302 1.00 93.88 79 LEU A O 1
ATOM 651 N N . SER A 1 80 ? -15.532 -0.071 24.527 1.00 93.12 80 SER A N 1
ATOM 652 C CA . SER A 1 80 ? -15.907 0.257 25.903 1.00 93.12 80 SER A CA 1
ATOM 653 C C . SER A 1 80 ? -16.007 1.769 26.089 1.00 93.12 80 SER A C 1
ATOM 655 O O . SER A 1 80 ? -15.075 2.512 25.795 1.00 93.12 80 SER A O 1
ATOM 657 N N . ASN A 1 81 ? -17.156 2.249 26.575 1.00 88.56 81 ASN A N 1
ATOM 658 C CA . ASN A 1 81 ? -17.476 3.681 26.623 1.00 88.56 81 ASN A CA 1
ATOM 659 C C . ASN A 1 81 ? -17.294 4.340 25.241 1.00 88.56 81 ASN A C 1
ATOM 661 O O . ASN A 1 81 ? -17.951 3.947 24.280 1.00 88.56 81 ASN A O 1
ATOM 665 N N . ASN A 1 82 ? -16.404 5.326 25.144 1.00 88.75 82 ASN A N 1
ATOM 666 C CA . ASN A 1 82 ? -15.996 5.983 23.910 1.00 88.75 82 ASN A CA 1
ATOM 667 C C . ASN A 1 82 ? -14.590 5.550 23.458 1.00 88.75 82 ASN A C 1
ATOM 669 O O . ASN A 1 82 ? -13.923 6.303 22.760 1.00 88.75 82 ASN A O 1
ATOM 673 N N . HIS A 1 83 ? -14.120 4.370 23.857 1.00 91.75 83 HIS A N 1
ATOM 674 C CA . HIS A 1 83 ? -12.835 3.826 23.434 1.00 91.75 83 HIS A CA 1
ATOM 675 C C . HIS A 1 83 ? -13.019 2.563 22.595 1.00 91.75 83 HIS A C 1
ATOM 677 O O . HIS A 1 83 ? -13.762 1.658 22.976 1.00 91.75 83 HIS A O 1
ATOM 683 N N . LEU A 1 84 ? -12.308 2.507 21.473 1.00 94.38 84 LEU A N 1
ATOM 684 C CA . LEU A 1 84 ? -12.118 1.320 20.649 1.00 94.38 84 LEU A CA 1
ATOM 685 C C . LEU A 1 84 ? -10.684 0.834 20.857 1.00 94.38 84 LEU A C 1
ATOM 687 O O . LEU A 1 84 ? -9.746 1.484 20.398 1.00 94.38 84 LEU A O 1
ATOM 691 N N . ASP A 1 85 ? -10.519 -0.285 21.557 1.00 96.06 85 ASP A N 1
ATOM 692 C CA . ASP A 1 85 ? -9.235 -0.983 21.644 1.00 96.06 85 ASP A CA 1
ATOM 693 C C . ASP A 1 85 ? -9.116 -1.937 20.453 1.00 96.06 85 ASP A C 1
ATOM 695 O O . ASP A 1 85 ? -9.863 -2.912 20.350 1.00 96.06 85 ASP A O 1
ATOM 699 N N . ILE A 1 86 ? -8.235 -1.606 19.512 1.00 96.38 86 ILE A N 1
ATOM 700 C CA . ILE A 1 86 ? -8.032 -2.338 18.263 1.00 96.38 86 ILE A CA 1
ATOM 701 C C . ILE A 1 86 ? -6.763 -3.164 18.403 1.00 96.38 86 ILE A C 1
ATOM 703 O O . ILE A 1 86 ? -5.681 -2.606 18.566 1.00 96.38 86 ILE A O 1
ATOM 707 N N . GLN A 1 87 ? -6.886 -4.483 18.272 1.00 97.25 87 GLN A N 1
ATOM 708 C CA . GLN A 1 87 ? -5.765 -5.411 18.383 1.00 97.25 87 GLN A CA 1
ATOM 709 C C . GLN A 1 87 ? -5.696 -6.322 17.163 1.00 97.25 87 GLN A C 1
ATOM 711 O O . GLN A 1 87 ? -6.623 -7.082 16.873 1.00 97.25 87 GLN A O 1
ATOM 716 N N . THR A 1 88 ? -4.566 -6.291 16.467 1.00 96.56 88 THR A N 1
ATOM 717 C CA . THR A 1 88 ? -4.284 -7.182 15.342 1.00 96.56 88 THR A CA 1
ATOM 718 C C . THR A 1 88 ? -3.647 -8.466 15.853 1.00 96.56 88 THR A C 1
ATOM 720 O O . THR A 1 88 ? -2.627 -8.456 16.540 1.00 96.56 88 THR A O 1
ATOM 723 N N . LYS A 1 89 ? -4.257 -9.595 15.505 1.00 96.50 89 LYS A N 1
ATOM 724 C CA . LYS A 1 89 ? -3.786 -10.941 15.821 1.00 96.50 89 LYS A CA 1
ATOM 725 C C . LYS A 1 89 ? -3.434 -11.669 14.540 1.00 96.50 89 LYS A C 1
ATOM 727 O O . LYS A 1 89 ? -4.010 -11.409 13.487 1.00 96.50 89 LYS A O 1
ATOM 732 N N . LEU A 1 90 ? -2.489 -12.593 14.642 1.00 96.44 90 LEU A N 1
ATOM 733 C CA . LEU A 1 90 ? -2.019 -13.377 13.510 1.00 96.44 90 LEU A CA 1
ATOM 734 C C . LEU A 1 90 ? -2.562 -14.798 13.590 1.00 96.44 90 LEU A C 1
ATOM 736 O O . LEU A 1 90 ? -2.755 -15.358 14.670 1.00 96.44 90 LEU A O 1
ATOM 740 N N . THR A 1 91 ? -2.805 -15.388 12.426 1.00 96.25 91 THR A N 1
ATOM 741 C CA . THR A 1 91 ? -3.068 -16.821 12.330 1.00 96.25 91 THR A CA 1
ATOM 742 C C . THR A 1 91 ? -1.735 -17.560 12.410 1.00 96.25 91 THR A C 1
ATOM 744 O O . THR A 1 91 ? -0.914 -17.448 11.506 1.00 96.25 91 THR A O 1
ATOM 747 N N . ASP A 1 92 ? -1.492 -18.316 13.481 1.00 92.69 92 ASP A N 1
ATOM 748 C CA . ASP A 1 92 ? -0.190 -18.972 13.699 1.00 92.69 92 ASP A CA 1
ATOM 749 C C . ASP A 1 92 ? -0.060 -20.344 13.021 1.00 92.69 92 ASP A C 1
ATOM 751 O O . ASP A 1 92 ? 1.049 -20.844 12.815 1.00 92.69 92 ASP A O 1
ATOM 755 N N . SER A 1 93 ? -1.182 -20.979 12.672 1.00 94.62 93 SER A N 1
ATOM 756 C CA . SER A 1 93 ? -1.202 -22.296 12.031 1.00 94.62 93 SER A CA 1
ATOM 757 C C . SER A 1 93 ? -2.485 -22.530 11.238 1.00 94.62 93 SER A C 1
ATOM 759 O O . SER A 1 93 ? -3.512 -21.910 11.506 1.00 94.62 93 SER A O 1
ATOM 761 N N . ILE A 1 94 ? -2.412 -23.453 10.281 1.00 93.88 94 ILE A N 1
ATOM 762 C CA . ILE A 1 94 ? -3.536 -23.939 9.478 1.00 93.88 94 ILE A CA 1
ATOM 763 C C . ILE A 1 94 ? -3.433 -25.459 9.326 1.00 93.88 94 ILE A C 1
ATOM 765 O O . ILE A 1 94 ? -2.335 -26.016 9.388 1.00 93.88 94 ILE A O 1
ATOM 769 N N . ASP A 1 95 ? -4.562 -26.124 9.086 1.00 95.06 95 ASP A N 1
ATOM 770 C CA . ASP A 1 95 ? -4.600 -27.546 8.725 1.00 95.06 95 ASP A CA 1
ATOM 771 C C . ASP A 1 95 ? -4.280 -27.725 7.230 1.00 95.06 95 ASP A C 1
ATOM 773 O O . ASP A 1 95 ? -5.152 -27.935 6.388 1.00 95.06 95 ASP A O 1
ATOM 777 N N . PHE A 1 96 ? -3.008 -27.523 6.883 1.00 92.56 96 PHE A N 1
ATOM 778 C CA . PHE A 1 96 ? -2.483 -27.651 5.526 1.00 92.56 96 PHE A CA 1
ATOM 779 C C . PHE A 1 96 ? -1.025 -28.131 5.570 1.00 92.56 96 PHE A C 1
ATOM 781 O O . PHE A 1 96 ? -0.266 -27.699 6.444 1.00 92.56 96 PHE A O 1
ATOM 788 N N . PRO A 1 97 ? -0.585 -29.001 4.641 1.00 93.00 97 PRO A N 1
ATOM 789 C CA . PRO A 1 97 ? 0.793 -29.479 4.612 1.00 93.00 97 PRO A CA 1
ATOM 790 C C . PRO A 1 97 ? 1.781 -28.350 4.275 1.00 93.00 97 PRO A C 1
ATOM 792 O O . PRO A 1 97 ? 1.931 -27.949 3.122 1.00 93.00 97 PRO A O 1
ATOM 795 N N . ILE A 1 98 ? 2.499 -27.869 5.290 1.00 94.56 98 ILE A N 1
ATOM 796 C CA . ILE A 1 98 ? 3.583 -26.885 5.158 1.00 94.56 98 ILE A CA 1
ATOM 797 C C . ILE A 1 98 ? 4.932 -27.626 5.049 1.00 94.56 98 ILE A C 1
ATOM 799 O O . ILE A 1 98 ? 5.127 -28.634 5.736 1.00 94.56 98 ILE A O 1
ATOM 803 N N . PRO A 1 99 ? 5.882 -27.167 4.204 1.00 94.12 99 PRO A N 1
ATOM 804 C CA . PRO A 1 99 ? 7.203 -27.782 4.092 1.00 94.12 99 PRO A CA 1
ATOM 805 C C . PRO A 1 99 ? 7.919 -27.938 5.441 1.00 94.12 99 PRO A C 1
ATOM 807 O O . PRO A 1 99 ? 7.933 -27.027 6.269 1.00 94.12 99 PRO A O 1
ATOM 810 N N . SER A 1 100 ? 8.570 -29.088 5.639 1.00 92.38 100 SER A N 1
ATOM 811 C CA . SER A 1 100 ? 9.331 -29.369 6.861 1.00 92.38 100 SER A CA 1
ATOM 812 C C . SER A 1 100 ? 10.389 -28.292 7.125 1.00 92.38 100 SER A C 1
ATOM 814 O O . SER A 1 100 ? 11.141 -27.918 6.226 1.00 92.38 100 SER A O 1
ATOM 816 N N . GLY A 1 101 ? 10.478 -27.830 8.376 1.00 92.00 101 GLY A N 1
ATOM 817 C CA . GLY A 1 101 ? 11.420 -26.786 8.799 1.00 92.00 101 GLY A CA 1
ATOM 818 C C . GLY A 1 101 ? 10.916 -25.349 8.619 1.00 92.00 101 GLY A C 1
ATOM 819 O O . GLY A 1 101 ? 11.672 -24.416 8.876 1.00 92.00 101 GLY A O 1
ATOM 820 N N . MET A 1 102 ? 9.660 -25.156 8.208 1.00 95.12 102 MET A N 1
ATOM 821 C CA . MET A 1 102 ? 9.030 -23.846 8.040 1.00 95.12 102 MET A CA 1
ATOM 822 C C . MET A 1 102 ? 7.785 -23.736 8.929 1.00 95.12 102 MET A C 1
ATOM 824 O O . MET A 1 102 ? 6.973 -24.657 8.973 1.00 95.12 102 MET A O 1
ATOM 828 N N . ASN A 1 103 ? 7.623 -22.616 9.641 1.00 95.56 103 ASN A N 1
ATOM 829 C CA . ASN A 1 103 ? 6.354 -22.301 10.306 1.00 95.56 103 ASN A CA 1
ATOM 830 C C . ASN A 1 103 ? 5.382 -21.628 9.317 1.00 95.56 103 ASN A C 1
ATOM 832 O O . ASN A 1 103 ? 5.787 -21.193 8.236 1.00 95.56 103 ASN A O 1
ATOM 836 N N . PHE A 1 104 ? 4.101 -21.535 9.677 1.00 96.44 104 PHE A N 1
ATOM 837 C CA . PHE A 1 104 ? 3.084 -20.998 8.771 1.00 96.44 104 PHE A CA 1
ATOM 838 C C . PHE A 1 104 ? 3.359 -19.551 8.340 1.00 96.44 104 PHE A C 1
ATOM 840 O O . PHE A 1 104 ? 3.223 -19.237 7.163 1.00 96.44 104 PHE A O 1
ATOM 847 N N . GLN A 1 105 ? 3.845 -18.695 9.241 1.00 95.62 105 GLN A N 1
ATOM 848 C CA . GLN A 1 105 ? 4.172 -17.302 8.918 1.00 95.62 105 GLN A CA 1
ATOM 849 C C . GLN A 1 105 ? 5.308 -17.185 7.890 1.00 95.62 105 GLN A C 1
ATOM 851 O O . GLN A 1 105 ? 5.209 -16.427 6.925 1.00 95.62 105 GLN A O 1
ATOM 856 N N . ALA A 1 106 ? 6.366 -17.986 8.032 1.00 94.88 106 ALA A N 1
ATOM 857 C CA . ALA A 1 106 ? 7.451 -18.051 7.055 1.00 94.88 106 ALA A CA 1
ATOM 858 C C . ALA A 1 106 ? 6.968 -18.591 5.698 1.00 94.88 106 ALA A C 1
ATOM 860 O O . ALA A 1 106 ? 7.407 -18.110 4.652 1.00 94.88 106 ALA A O 1
ATOM 861 N N . TYR A 1 107 ? 6.039 -19.551 5.712 1.00 95.50 107 TYR A N 1
ATOM 862 C CA . TYR A 1 107 ? 5.400 -20.063 4.502 1.00 95.50 107 TYR A CA 1
ATOM 863 C C . TYR A 1 107 ? 4.555 -18.994 3.805 1.00 95.50 107 TYR A C 1
ATOM 865 O O . TYR A 1 107 ? 4.782 -18.721 2.627 1.00 95.50 107 TYR A O 1
ATOM 873 N N . ALA A 1 108 ? 3.655 -18.328 4.529 1.00 95.75 108 ALA A N 1
ATOM 874 C CA . ALA A 1 108 ? 2.813 -17.265 3.991 1.00 95.75 108 ALA A CA 1
ATOM 875 C C . ALA A 1 108 ? 3.654 -16.115 3.410 1.00 95.75 108 ALA A C 1
ATOM 877 O O . ALA A 1 108 ? 3.381 -15.657 2.300 1.00 95.75 108 ALA A O 1
ATOM 878 N N . LYS A 1 109 ? 4.722 -15.692 4.106 1.00 94.56 109 LYS A N 1
ATOM 879 C CA . LYS A 1 109 ? 5.638 -14.651 3.612 1.00 94.56 109 LYS A CA 1
ATOM 880 C C . LYS A 1 109 ? 6.296 -15.052 2.293 1.00 94.56 109 LYS A C 1
ATOM 882 O O . LYS A 1 109 ? 6.367 -14.246 1.370 1.00 94.56 109 LYS A O 1
ATOM 887 N N . LYS A 1 110 ? 6.750 -16.305 2.186 1.00 93.19 110 LYS A N 1
ATOM 888 C CA . LYS A 1 110 ? 7.341 -16.838 0.951 1.00 93.19 110 LYS A CA 1
ATOM 889 C C . LYS A 1 110 ? 6.336 -16.862 -0.205 1.00 93.19 110 LYS A C 1
ATOM 891 O O . LYS A 1 110 ? 6.722 -16.616 -1.342 1.00 93.19 110 LYS A O 1
ATOM 896 N N . MET A 1 111 ? 5.061 -17.136 0.073 1.00 92.69 111 MET A N 1
ATOM 897 C CA . MET A 1 111 ? 4.018 -17.111 -0.956 1.00 92.69 111 MET A CA 1
ATOM 898 C C . MET A 1 111 ? 3.760 -15.702 -1.504 1.00 92.69 111 MET A C 1
ATOM 900 O O . MET A 1 111 ? 3.458 -15.584 -2.688 1.00 92.69 111 MET A O 1
ATOM 904 N N . VAL A 1 112 ? 3.936 -14.645 -0.700 1.00 92.50 112 VAL A N 1
ATOM 905 C CA . VAL A 1 112 ? 3.877 -13.255 -1.196 1.00 92.5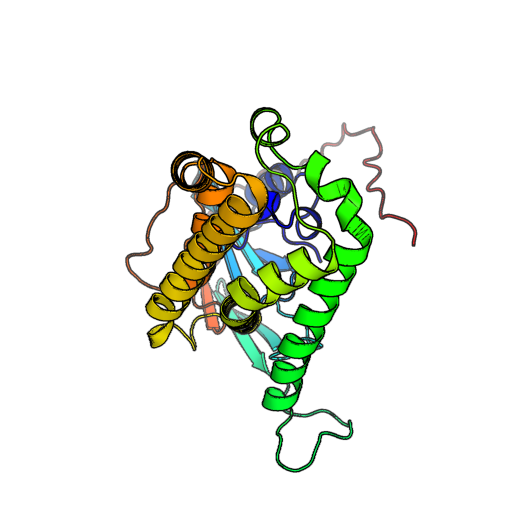0 112 VAL A CA 1
ATOM 906 C C . VAL A 1 112 ? 5.011 -12.973 -2.179 1.00 92.50 112 VAL A C 1
ATOM 908 O O . VAL A 1 112 ? 4.754 -12.435 -3.249 1.00 92.50 112 VAL A O 1
ATOM 911 N N . ASP A 1 113 ? 6.240 -13.379 -1.859 1.00 88.88 113 ASP A N 1
ATOM 912 C CA . ASP A 1 113 ? 7.401 -13.187 -2.741 1.00 88.88 113 ASP A CA 1
ATOM 913 C C . ASP A 1 113 ? 7.217 -13.891 -4.100 1.00 88.88 113 ASP A C 1
ATOM 915 O O . ASP A 1 113 ? 7.355 -13.280 -5.161 1.00 88.88 113 ASP A O 1
ATOM 919 N N . VAL A 1 114 ? 6.807 -15.164 -4.087 1.00 88.44 114 VAL A N 1
ATOM 920 C CA . VAL A 1 114 ? 6.549 -15.924 -5.323 1.00 88.44 114 VAL A CA 1
ATOM 921 C C . VAL A 1 114 ? 5.377 -15.325 -6.106 1.00 88.44 114 VAL A C 1
ATOM 923 O O . VAL A 1 114 ? 5.523 -15.005 -7.286 1.00 88.44 114 VAL A O 1
ATOM 926 N N . GLY A 1 115 ? 4.232 -15.124 -5.446 1.00 89.62 115 GLY A N 1
ATOM 927 C CA . GLY A 1 115 ? 3.012 -14.648 -6.095 1.00 89.62 115 GLY A CA 1
ATOM 928 C C . GLY A 1 115 ? 3.147 -13.238 -6.668 1.00 89.62 115 GLY A C 1
ATOM 929 O O . GLY A 1 115 ? 2.639 -12.971 -7.754 1.00 89.62 115 GLY A O 1
ATOM 930 N N . PHE A 1 116 ? 3.874 -12.343 -5.991 1.00 88.50 116 PHE A N 1
ATOM 931 C CA . PHE A 1 116 ? 4.113 -10.988 -6.485 1.00 88.50 116 PHE A CA 1
ATOM 932 C C . PHE A 1 116 ? 4.924 -10.990 -7.786 1.00 88.50 116 PHE A C 1
ATOM 934 O O . PHE A 1 116 ? 4.544 -10.333 -8.756 1.00 88.50 116 PHE A O 1
ATOM 941 N N . ASN A 1 117 ? 6.011 -11.762 -7.835 1.00 90.00 117 ASN A N 1
ATOM 942 C CA . ASN A 1 117 ? 6.858 -11.860 -9.023 1.00 90.00 117 ASN A CA 1
ATOM 943 C C . ASN A 1 117 ? 6.116 -12.473 -10.220 1.00 90.00 117 ASN A C 1
ATOM 945 O O . ASN A 1 117 ? 6.234 -11.976 -11.346 1.00 90.00 117 ASN A O 1
ATOM 949 N N . GLU A 1 118 ? 5.319 -13.518 -9.983 1.00 90.88 118 GLU A N 1
ATOM 950 C CA . GLU A 1 118 ? 4.479 -14.144 -11.010 1.00 90.88 118 GLU A CA 1
ATOM 951 C C . GLU A 1 118 ? 3.401 -13.181 -11.521 1.00 90.88 118 GLU A C 1
ATOM 953 O O . GLU A 1 118 ? 3.239 -13.029 -12.734 1.00 90.88 118 GLU A O 1
ATOM 958 N N . MET A 1 119 ? 2.722 -12.470 -10.615 1.00 88.62 119 MET A N 1
ATOM 959 C CA . MET A 1 119 ? 1.711 -11.470 -10.961 1.00 88.62 119 MET A CA 1
ATOM 960 C C . MET A 1 119 ? 2.298 -10.350 -11.824 1.00 88.62 119 MET A C 1
ATOM 962 O O . MET A 1 119 ? 1.743 -10.037 -12.875 1.00 88.62 119 MET A O 1
ATOM 966 N N . ILE A 1 120 ? 3.428 -9.757 -11.423 1.00 88.56 120 ILE A N 1
ATOM 967 C CA . ILE A 1 120 ? 4.073 -8.684 -12.193 1.00 88.56 120 ILE A CA 1
ATOM 968 C C . ILE A 1 120 ? 4.498 -9.182 -13.576 1.00 88.56 120 ILE A C 1
ATOM 970 O O . ILE A 1 120 ? 4.266 -8.494 -14.570 1.00 88.56 120 ILE A O 1
ATOM 974 N N . SER A 1 121 ? 5.062 -10.388 -13.660 1.00 91.25 121 SER A N 1
ATOM 975 C CA . SER A 1 121 ? 5.461 -10.988 -14.938 1.00 91.25 121 SER A CA 1
ATOM 976 C C . SER A 1 121 ? 4.259 -11.215 -15.860 1.00 91.25 121 SER A C 1
ATOM 978 O O . SER A 1 121 ? 4.316 -10.887 -17.046 1.00 91.25 121 SER A O 1
ATOM 980 N N . ALA A 1 122 ? 3.147 -11.720 -15.317 1.00 90.12 122 ALA A N 1
ATOM 981 C CA . ALA A 1 122 ? 1.912 -11.937 -16.064 1.00 90.12 122 ALA A CA 1
ATOM 982 C C . ALA A 1 122 ? 1.296 -10.616 -16.552 1.00 90.12 122 ALA A C 1
ATOM 984 O O . ALA A 1 122 ? 0.986 -10.493 -17.736 1.00 90.12 122 ALA A O 1
ATOM 985 N N . LEU A 1 123 ? 1.202 -9.605 -15.679 1.00 87.69 123 LEU A N 1
ATOM 986 C CA . LEU A 1 123 ? 0.681 -8.281 -16.032 1.00 87.69 123 LEU A CA 1
ATOM 987 C C . LEU A 1 123 ? 1.531 -7.602 -17.106 1.00 87.69 123 LEU A C 1
ATOM 989 O O . LEU A 1 123 ? 0.995 -7.030 -18.053 1.00 87.69 123 LEU A O 1
ATOM 993 N N . ILE A 1 124 ? 2.860 -7.664 -16.992 1.00 90.94 124 ILE A N 1
ATOM 994 C CA . ILE A 1 124 ? 3.734 -7.119 -18.030 1.00 90.94 124 ILE A CA 1
ATOM 995 C C . ILE A 1 124 ? 3.498 -7.863 -19.339 1.00 90.94 124 ILE A C 1
ATOM 997 O O . ILE A 1 124 ? 3.293 -7.204 -20.348 1.00 90.94 124 ILE A O 1
ATOM 1001 N N . SER A 1 125 ? 3.485 -9.196 -19.330 1.00 91.00 125 SER A N 1
ATOM 1002 C CA . SER A 1 125 ? 3.266 -10.008 -20.532 1.00 91.00 125 SER A CA 1
ATOM 1003 C C . SER A 1 125 ? 1.941 -9.677 -21.233 1.00 91.00 125 SER A C 1
ATOM 1005 O O . SER A 1 125 ? 1.918 -9.456 -22.444 1.00 91.00 125 SER A O 1
ATOM 1007 N N . GLU A 1 126 ? 0.850 -9.569 -20.472 1.00 89.69 126 GLU A N 1
ATOM 1008 C CA . GLU A 1 126 ? -0.493 -9.303 -20.994 1.00 89.69 126 GLU A CA 1
ATOM 1009 C C . GLU A 1 126 ? -0.655 -7.864 -21.507 1.00 89.69 126 GLU A C 1
ATOM 1011 O O . GLU A 1 126 ? -1.209 -7.638 -22.584 1.00 89.69 126 GLU A O 1
ATOM 1016 N N . TYR A 1 127 ? -0.143 -6.877 -20.766 1.00 88.31 127 TYR A N 1
ATOM 1017 C CA . TYR A 1 127 ? -0.379 -5.458 -21.046 1.00 88.31 127 TYR A CA 1
ATOM 1018 C C . TYR A 1 127 ? 0.798 -4.753 -21.731 1.00 88.31 127 TYR A C 1
ATOM 1020 O O . TYR A 1 127 ? 0.720 -3.544 -21.977 1.00 88.31 127 TYR A O 1
ATOM 1028 N N . HIS A 1 128 ? 1.872 -5.473 -22.086 1.00 92.25 128 HIS A N 1
ATOM 1029 C CA . HIS A 1 128 ? 3.106 -4.900 -22.645 1.00 92.25 128 HIS A CA 1
ATOM 1030 C C . HIS A 1 128 ? 2.841 -3.949 -23.814 1.00 92.25 128 HIS A C 1
ATOM 1032 O O . HIS A 1 128 ? 3.298 -2.803 -23.815 1.00 92.25 128 HIS A O 1
ATOM 1038 N N . SER A 1 129 ? 2.028 -4.390 -24.778 1.00 88.44 129 SER A N 1
ATOM 1039 C CA . SER A 1 129 ? 1.691 -3.618 -25.979 1.00 88.44 129 SER A CA 1
ATOM 1040 C C . SER A 1 129 ? 0.948 -2.315 -25.675 1.00 88.44 129 SER A C 1
ATOM 1042 O O . SER A 1 129 ? 0.977 -1.379 -26.476 1.00 88.44 129 SER A O 1
ATOM 1044 N N . SER A 1 130 ? 0.293 -2.241 -24.517 1.00 87.50 130 SER A N 1
ATOM 1045 C CA . SER A 1 130 ? -0.480 -1.089 -24.059 1.00 87.50 130 SER A CA 1
ATOM 1046 C C . SER A 1 130 ? 0.356 -0.115 -23.226 1.00 87.50 130 SER A C 1
ATOM 1048 O O . SER A 1 130 ? -0.020 1.051 -23.108 1.00 87.50 130 SER A O 1
ATOM 1050 N N . LEU A 1 131 ? 1.523 -0.522 -22.707 1.00 84.81 131 LEU A N 1
ATOM 1051 C CA . LEU A 1 131 ? 2.395 0.334 -21.888 1.00 84.81 131 LEU A CA 1
ATOM 1052 C C . LEU A 1 131 ? 2.730 1.697 -22.535 1.00 84.81 131 LEU A C 1
ATOM 1054 O O . LEU A 1 131 ? 2.672 2.715 -21.835 1.00 84.81 131 LEU A O 1
ATOM 1058 N N . PRO A 1 132 ? 2.999 1.805 -23.857 1.00 84.06 132 PRO A N 1
ATOM 1059 C CA . PRO A 1 132 ? 3.250 3.101 -24.489 1.00 84.06 132 PRO A CA 1
ATOM 1060 C C . PRO A 1 132 ? 2.062 4.070 -24.416 1.00 84.06 132 PRO A C 1
ATOM 1062 O O . PRO A 1 132 ? 2.248 5.281 -24.561 1.00 84.06 132 PRO A O 1
ATOM 1065 N N . VAL A 1 133 ? 0.832 3.585 -24.204 1.00 82.75 133 VAL A N 1
ATOM 1066 C CA . VAL A 1 133 ? -0.360 4.434 -24.047 1.00 82.75 133 VAL A CA 1
ATOM 1067 C C . VAL A 1 133 ? -0.242 5.301 -22.795 1.00 82.75 133 VAL A C 1
ATOM 1069 O O . VAL A 1 133 ? -0.557 6.492 -22.872 1.00 82.75 133 VAL A O 1
ATOM 1072 N N . TYR A 1 134 ? 0.299 4.734 -21.716 1.00 77.69 134 TYR A N 1
ATOM 1073 C CA . TYR A 1 134 ? 0.436 5.360 -20.400 1.00 77.69 134 TYR A CA 1
ATOM 1074 C C . TYR A 1 134 ? 1.634 6.312 -20.287 1.00 77.69 134 TYR A C 1
ATOM 1076 O O . TYR A 1 134 ? 1.704 7.119 -19.358 1.00 77.69 134 TYR A O 1
ATOM 1084 N N . LEU A 1 135 ? 2.568 6.284 -21.245 1.00 79.62 135 LEU A N 1
ATOM 1085 C CA . LEU A 1 135 ? 3.648 7.265 -21.294 1.00 79.62 135 LEU A CA 1
ATOM 1086 C C . LEU A 1 135 ? 3.101 8.668 -21.633 1.00 79.62 135 LEU A C 1
ATOM 1088 O O . LEU A 1 135 ? 2.300 8.820 -22.562 1.00 79.62 135 LEU A O 1
ATOM 1092 N N . PRO A 1 136 ? 3.575 9.735 -20.962 1.00 79.94 136 PRO A N 1
ATOM 1093 C CA . PRO A 1 136 ? 3.337 11.109 -21.391 1.00 79.94 136 PRO A CA 1
ATOM 1094 C C . PRO A 1 136 ? 3.647 11.301 -22.880 1.00 79.94 136 PRO A C 1
ATOM 1096 O O . PRO A 1 136 ? 4.640 10.771 -23.375 1.00 79.94 136 PRO A O 1
ATOM 1099 N N . ARG A 1 137 ? 2.845 12.101 -23.602 1.00 83.25 137 ARG A N 1
ATOM 1100 C CA . ARG A 1 137 ? 3.010 12.314 -25.060 1.00 83.25 137 ARG A CA 1
ATOM 1101 C C . ARG A 1 137 ? 4.447 12.664 -25.462 1.00 83.25 137 ARG A C 1
ATOM 1103 O O . ARG A 1 137 ? 4.934 12.150 -26.460 1.00 83.25 137 ARG A O 1
ATOM 1110 N N . TRP A 1 138 ? 5.120 13.495 -24.666 1.00 80.88 138 TRP A N 1
ATOM 1111 C CA . TRP A 1 138 ? 6.506 13.895 -24.914 1.00 80.88 138 TRP A CA 1
ATOM 1112 C C . TRP A 1 138 ? 7.509 12.739 -24.753 1.00 80.88 138 TRP A C 1
ATOM 1114 O O . TRP A 1 138 ? 8.541 12.750 -25.412 1.00 80.88 138 TRP A O 1
ATOM 1124 N N . LEU A 1 139 ? 7.200 11.725 -23.934 1.00 80.00 139 LEU A N 1
ATOM 1125 C CA . LEU A 1 139 ? 8.032 10.533 -23.745 1.00 80.00 139 LEU A CA 1
ATOM 1126 C C . LEU A 1 139 ? 7.823 9.471 -24.823 1.00 80.00 139 LEU A C 1
ATOM 1128 O O . LEU A 1 139 ? 8.774 8.762 -25.129 1.00 80.00 139 LEU A O 1
ATOM 1132 N N . LYS A 1 140 ? 6.639 9.380 -25.442 1.00 80.81 140 LYS A N 1
ATOM 1133 C CA . LYS A 1 140 ? 6.340 8.344 -26.456 1.00 80.81 140 LYS A CA 1
ATOM 1134 C C . LYS A 1 140 ? 7.298 8.355 -27.650 1.00 80.81 140 LYS A C 1
ATOM 1136 O O . LYS A 1 140 ? 7.581 7.309 -28.218 1.00 80.81 140 LYS A O 1
ATOM 1141 N N . GLY A 1 141 ? 7.789 9.533 -28.039 1.00 74.06 141 GLY A N 1
ATOM 1142 C CA . GLY A 1 141 ? 8.746 9.683 -29.143 1.00 74.06 141 GLY A CA 1
ATOM 1143 C C . GLY A 1 141 ? 10.212 9.491 -28.745 1.00 74.06 141 GLY A C 1
ATOM 1144 O O . GLY A 1 141 ? 11.079 9.521 -29.613 1.00 74.06 141 GLY A O 1
ATOM 1145 N N . ILE A 1 142 ? 10.494 9.335 -27.449 1.00 78.94 142 ILE A N 1
ATOM 1146 C CA . ILE A 1 142 ? 11.845 9.387 -26.875 1.00 78.94 142 ILE A CA 1
ATOM 1147 C C . ILE A 1 142 ? 12.211 8.063 -26.196 1.00 78.94 142 ILE A C 1
ATOM 1149 O O . ILE A 1 142 ? 13.328 7.575 -26.347 1.00 78.94 142 ILE A O 1
ATOM 1153 N N . ILE A 1 143 ? 11.274 7.484 -25.444 1.00 82.44 143 ILE A N 1
ATOM 1154 C CA . ILE A 1 143 ? 11.431 6.201 -24.765 1.00 82.44 143 ILE A CA 1
ATOM 1155 C C . ILE A 1 143 ? 10.791 5.115 -25.621 1.00 82.44 143 ILE A C 1
ATOM 1157 O O . ILE A 1 143 ? 9.610 5.190 -25.956 1.00 82.44 143 ILE A O 1
ATOM 1161 N N . ARG A 1 144 ? 11.575 4.083 -25.936 1.00 85.00 144 ARG A N 1
ATOM 1162 C CA . ARG A 1 144 ? 11.092 2.840 -26.529 1.00 85.00 144 ARG A CA 1
ATOM 1163 C C . ARG A 1 144 ? 11.136 1.773 -25.456 1.00 85.00 144 ARG A C 1
ATOM 1165 O O . ARG A 1 144 ? 12.214 1.350 -25.055 1.00 85.00 144 ARG A O 1
ATOM 1172 N N . ILE A 1 145 ? 9.961 1.359 -25.002 1.00 87.88 145 ILE A N 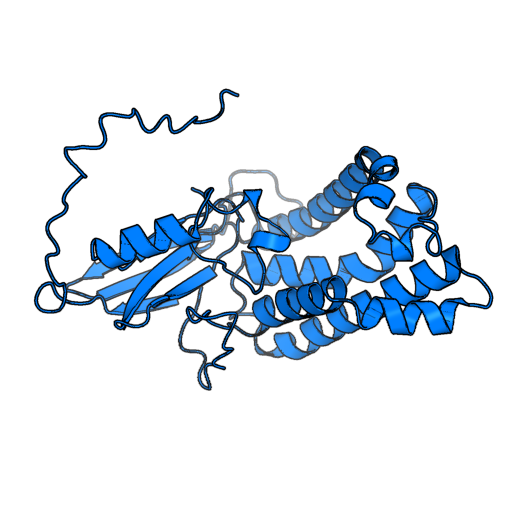1
ATOM 1173 C CA . ILE A 1 145 ? 9.853 0.253 -24.055 1.00 87.88 145 ILE A CA 1
ATOM 1174 C C . ILE A 1 145 ? 10.486 -0.983 -24.724 1.00 87.88 145 ILE A C 1
ATOM 1176 O O . ILE A 1 145 ? 10.131 -1.266 -25.873 1.00 87.88 145 ILE A O 1
ATOM 1180 N N . PRO A 1 146 ? 11.454 -1.658 -24.071 1.00 90.75 146 PRO A N 1
ATOM 1181 C CA . PRO A 1 146 ? 12.020 -2.918 -24.554 1.00 90.75 146 PRO A CA 1
ATOM 1182 C C . PRO A 1 146 ? 10.936 -3.965 -24.813 1.00 90.75 146 PRO A C 1
ATOM 1184 O O . PRO A 1 146 ? 9.801 -3.778 -24.389 1.00 90.75 146 PRO A O 1
ATOM 1187 N N . ASP A 1 147 ? 11.271 -5.074 -25.470 1.00 91.94 147 ASP A N 1
ATOM 1188 C CA . ASP A 1 147 ? 10.371 -6.231 -25.554 1.00 91.94 147 ASP A CA 1
ATOM 1189 C C . ASP A 1 147 ? 9.953 -6.741 -24.158 1.00 91.94 147 ASP A C 1
ATOM 1191 O O . ASP A 1 147 ? 10.553 -6.383 -23.142 1.00 91.94 147 ASP A O 1
ATOM 1195 N N . ALA A 1 148 ? 8.878 -7.532 -24.106 1.00 92.00 148 ALA A N 1
ATOM 1196 C CA . ALA A 1 148 ? 8.241 -7.923 -22.849 1.00 92.00 148 ALA A CA 1
ATOM 1197 C C . ALA A 1 148 ? 9.176 -8.696 -21.911 1.00 92.00 148 ALA A C 1
ATOM 1199 O O . ALA A 1 148 ? 9.165 -8.433 -20.711 1.00 92.00 148 ALA A O 1
ATOM 1200 N N . GLU A 1 149 ? 10.010 -9.590 -22.443 1.00 92.75 149 GLU A N 1
ATOM 1201 C CA . GLU A 1 149 ? 10.974 -10.377 -21.665 1.00 92.75 149 GLU A CA 1
ATOM 1202 C C . GLU A 1 149 ? 12.015 -9.456 -21.025 1.00 92.75 149 GLU A C 1
ATOM 1204 O O . GLU A 1 149 ? 12.115 -9.374 -19.801 1.00 92.75 149 GLU A O 1
ATOM 1209 N N . LYS A 1 150 ? 12.690 -8.637 -21.838 1.00 93.31 150 LYS A N 1
ATOM 1210 C CA . LYS A 1 150 ? 13.696 -7.700 -21.338 1.00 93.31 150 LYS A CA 1
ATOM 1211 C C . LYS A 1 150 ? 13.115 -6.658 -20.383 1.00 93.31 150 LYS A C 1
ATOM 1213 O O . LYS A 1 150 ? 13.776 -6.263 -19.425 1.00 93.31 150 LYS A O 1
ATOM 1218 N N . PHE A 1 151 ? 11.903 -6.166 -20.640 1.00 93.69 151 PHE A N 1
ATOM 1219 C CA . PHE A 1 151 ? 11.248 -5.218 -19.740 1.00 93.69 151 PHE A CA 1
ATOM 1220 C C . PHE A 1 151 ? 10.884 -5.872 -18.401 1.00 93.69 151 PHE A C 1
ATOM 1222 O O . PHE A 1 151 ? 11.086 -5.252 -17.357 1.00 93.69 151 PHE A O 1
ATOM 1229 N N . THR A 1 152 ? 10.424 -7.127 -18.424 1.00 94.31 152 THR A N 1
ATOM 1230 C CA . THR A 1 152 ? 10.157 -7.923 -17.216 1.00 94.31 152 THR A CA 1
ATOM 1231 C C . THR A 1 152 ? 11.433 -8.100 -16.404 1.00 94.31 152 THR A C 1
ATOM 1233 O O . THR A 1 152 ? 11.448 -7.736 -15.231 1.00 94.31 152 THR A O 1
ATOM 1236 N N . ASP A 1 153 ? 12.535 -8.523 -17.030 1.00 94.81 153 ASP A N 1
ATOM 1237 C CA . ASP A 1 153 ? 13.836 -8.662 -16.364 1.00 94.81 153 ASP A CA 1
ATOM 1238 C C . ASP A 1 153 ? 14.284 -7.359 -15.701 1.00 94.81 153 ASP A C 1
ATOM 1240 O O . ASP A 1 153 ? 14.769 -7.355 -14.570 1.00 94.81 153 ASP A O 1
ATOM 1244 N N . MET A 1 154 ? 14.099 -6.225 -16.380 1.00 94.88 154 MET A N 1
ATOM 1245 C CA . MET A 1 154 ? 14.448 -4.914 -15.835 1.00 94.88 154 MET A CA 1
ATOM 1246 C C . MET A 1 154 ? 13.607 -4.551 -14.612 1.00 94.88 154 MET A C 1
ATOM 1248 O O . MET A 1 154 ? 14.161 -4.026 -13.646 1.00 94.88 154 MET A O 1
ATOM 1252 N N . VAL A 1 155 ? 12.299 -4.821 -14.641 1.00 94.12 155 VAL A N 1
ATOM 1253 C CA . VAL A 1 155 ? 11.403 -4.583 -13.500 1.00 94.12 155 VAL A CA 1
ATOM 1254 C C . VAL A 1 155 ? 11.768 -5.504 -12.338 1.00 94.12 155 VAL A C 1
ATOM 1256 O O . VAL A 1 155 ? 11.979 -5.017 -11.228 1.00 94.12 155 VAL A O 1
ATOM 1259 N N . LEU A 1 156 ? 11.895 -6.809 -12.585 1.00 94.06 156 LEU A N 1
ATOM 1260 C CA . LEU A 1 156 ? 12.170 -7.794 -11.542 1.00 94.06 156 LEU A CA 1
ATOM 1261 C C . LEU A 1 156 ? 13.545 -7.583 -10.901 1.00 94.06 156 LEU A C 1
ATOM 1263 O O . LEU A 1 156 ? 13.649 -7.595 -9.681 1.00 94.06 156 LEU A O 1
ATOM 1267 N N . SER A 1 157 ? 14.589 -7.331 -11.693 1.00 94.81 157 SER A N 1
ATOM 1268 C CA . SER A 1 157 ? 15.953 -7.151 -11.170 1.00 94.81 157 SER A CA 1
ATOM 1269 C C . SER A 1 157 ? 16.153 -5.846 -10.403 1.00 94.81 157 SER A C 1
ATOM 1271 O O . SER A 1 157 ? 16.896 -5.832 -9.424 1.00 94.81 157 SER A O 1
ATOM 1273 N N . ASN A 1 158 ? 15.518 -4.752 -10.838 1.00 95.94 158 ASN A N 1
ATOM 1274 C CA . ASN A 1 158 ? 15.678 -3.462 -10.171 1.00 95.94 158 ASN A CA 1
ATOM 1275 C C . ASN A 1 158 ? 14.711 -3.304 -9.002 1.00 95.94 158 ASN A C 1
ATOM 1277 O O . ASN A 1 158 ? 15.128 -2.897 -7.926 1.00 95.94 158 ASN A O 1
ATOM 1281 N N . LEU A 1 159 ? 13.419 -3.558 -9.224 1.00 94.94 159 LEU A N 1
ATOM 1282 C CA . LEU A 1 159 ? 12.367 -3.108 -8.315 1.00 94.94 159 LEU A CA 1
ATOM 1283 C C . LEU A 1 159 ? 11.905 -4.201 -7.359 1.00 94.94 159 LEU A C 1
ATOM 1285 O O . LEU A 1 159 ? 11.623 -3.891 -6.204 1.00 94.94 159 LEU A O 1
ATOM 1289 N N . SER A 1 160 ? 11.813 -5.452 -7.822 1.00 93.19 160 SER A N 1
ATOM 1290 C CA . SER A 1 160 ? 11.128 -6.499 -7.058 1.00 93.19 160 SER A CA 1
ATOM 1291 C C . SER A 1 160 ? 11.693 -6.721 -5.648 1.00 93.19 160 SER A C 1
ATOM 1293 O O . SER A 1 160 ? 10.893 -6.687 -4.714 1.00 93.19 160 SER A O 1
ATOM 1295 N N . PRO A 1 161 ? 13.022 -6.837 -5.427 1.00 92.31 161 PRO A N 1
ATOM 1296 C CA . PRO A 1 161 ? 13.555 -7.127 -4.094 1.00 92.31 161 PRO A CA 1
ATOM 1297 C C . PRO A 1 161 ? 13.072 -6.139 -3.023 1.00 92.31 161 PRO A C 1
ATOM 1299 O O . PRO A 1 161 ? 12.498 -6.543 -2.016 1.00 92.31 161 PRO A O 1
ATOM 1302 N N . SER A 1 162 ? 13.215 -4.837 -3.277 1.00 93.94 162 SER A N 1
ATOM 1303 C CA . SER A 1 162 ? 12.795 -3.804 -2.324 1.00 93.94 162 SER A CA 1
ATOM 1304 C C . SER A 1 162 ? 11.280 -3.554 -2.339 1.00 93.94 162 SER A C 1
ATOM 1306 O O . SER A 1 162 ? 10.715 -3.131 -1.330 1.00 93.94 162 SER A O 1
ATOM 1308 N N . ALA A 1 163 ? 10.590 -3.819 -3.456 1.00 92.69 163 ALA A N 1
ATOM 1309 C CA . ALA A 1 163 ? 9.134 -3.695 -3.538 1.00 92.69 163 ALA A CA 1
ATOM 1310 C C . ALA A 1 163 ? 8.412 -4.793 -2.741 1.00 92.69 163 ALA A C 1
ATOM 1312 O O . ALA A 1 163 ? 7.436 -4.499 -2.052 1.00 92.69 163 ALA A O 1
ATOM 1313 N N . VAL A 1 164 ? 8.906 -6.035 -2.780 1.00 92.44 164 VAL A N 1
ATOM 1314 C CA . VAL A 1 164 ? 8.376 -7.147 -1.976 1.00 92.44 164 VAL A CA 1
ATOM 1315 C C . VAL A 1 164 ? 8.563 -6.865 -0.488 1.00 92.44 164 VAL A C 1
ATOM 1317 O O . VAL A 1 164 ? 7.635 -7.070 0.289 1.00 92.44 164 VAL A O 1
ATOM 1320 N N . GLU A 1 165 ? 9.721 -6.341 -0.077 1.00 91.81 165 GLU A N 1
ATOM 1321 C CA . GLU A 1 165 ? 9.952 -5.939 1.317 1.00 91.81 165 GLU A CA 1
ATOM 1322 C C . GLU A 1 165 ? 8.959 -4.871 1.787 1.00 91.81 165 GLU A C 1
ATOM 1324 O O . GLU A 1 165 ? 8.394 -4.993 2.876 1.00 91.81 165 GLU A O 1
ATOM 1329 N N . MET A 1 166 ? 8.701 -3.862 0.950 1.00 92.50 166 MET A N 1
ATOM 1330 C CA . MET A 1 166 ? 7.695 -2.835 1.222 1.00 92.50 166 MET A CA 1
ATOM 1331 C C . MET A 1 166 ? 6.286 -3.429 1.339 1.00 92.50 166 MET A C 1
ATOM 1333 O O . MET A 1 166 ? 5.571 -3.098 2.281 1.00 92.50 166 MET A O 1
ATOM 1337 N N . LEU A 1 167 ? 5.888 -4.324 0.429 1.00 91.81 167 LEU A N 1
ATOM 1338 C CA . LEU A 1 167 ? 4.570 -4.969 0.473 1.00 91.81 167 LEU A CA 1
ATOM 1339 C C . LEU A 1 167 ? 4.392 -5.838 1.716 1.00 91.81 167 LEU A C 1
ATOM 1341 O O . LEU A 1 167 ? 3.366 -5.756 2.379 1.00 91.81 167 LEU A O 1
ATOM 1345 N N . VAL A 1 168 ? 5.403 -6.632 2.070 1.00 92.38 168 VAL A N 1
ATOM 1346 C CA . VAL A 1 168 ? 5.403 -7.447 3.293 1.00 92.38 168 VAL A CA 1
ATOM 1347 C C . VAL A 1 168 ? 5.259 -6.570 4.537 1.00 92.38 168 VAL A C 1
ATOM 1349 O O . VAL A 1 168 ? 4.543 -6.954 5.463 1.00 92.38 168 VAL A O 1
ATOM 1352 N N . ALA A 1 169 ? 5.935 -5.418 4.577 1.00 90.50 169 ALA A N 1
ATOM 1353 C CA . ALA A 1 169 ? 5.810 -4.473 5.682 1.00 90.50 169 ALA A CA 1
ATOM 1354 C C . ALA A 1 169 ? 4.406 -3.861 5.743 1.00 90.50 169 ALA A C 1
ATOM 1356 O O . ALA A 1 169 ? 3.810 -3.834 6.810 1.00 90.50 169 ALA A O 1
ATOM 1357 N N . HIS A 1 170 ? 3.848 -3.441 4.610 1.00 91.44 170 HIS A N 1
ATOM 1358 C CA . HIS A 1 170 ? 2.514 -2.846 4.565 1.00 91.44 170 HIS A CA 1
ATOM 1359 C C . HIS A 1 170 ? 1.400 -3.856 4.902 1.00 91.44 170 HIS A C 1
ATOM 1361 O O . HIS A 1 170 ? 0.474 -3.548 5.648 1.00 91.44 170 HIS A O 1
ATOM 1367 N N . TYR A 1 171 ? 1.511 -5.104 4.435 1.00 93.69 171 TYR A N 1
ATOM 1368 C CA . TYR A 1 171 ? 0.559 -6.163 4.785 1.00 93.69 171 TYR A CA 1
ATOM 1369 C C . TYR A 1 171 ? 0.569 -6.517 6.270 1.00 93.69 171 TYR A C 1
ATOM 1371 O O . TYR A 1 171 ? -0.479 -6.811 6.848 1.00 93.69 171 TYR A O 1
ATOM 1379 N N . GLY A 1 172 ? 1.747 -6.484 6.893 1.00 90.69 172 GLY A N 1
ATOM 1380 C CA . GLY A 1 172 ? 1.920 -6.855 8.291 1.00 90.69 172 GLY A CA 1
ATOM 1381 C C . GLY A 1 172 ? 1.874 -5.719 9.301 1.00 90.69 172 GLY A C 1
ATOM 1382 O O . GLY A 1 172 ? 2.164 -6.003 10.462 1.00 90.69 172 GLY A O 1
ATOM 1383 N N . GLY A 1 173 ? 1.559 -4.491 8.882 1.00 87.12 173 GLY A N 1
ATOM 1384 C CA . GLY A 1 173 ? 1.826 -3.283 9.663 1.00 87.12 173 GLY A CA 1
ATOM 1385 C C . GLY A 1 173 ? 3.326 -2.976 9.700 1.00 87.12 173 GLY A C 1
ATOM 1386 O O . GLY A 1 173 ? 4.184 -3.868 9.816 1.00 87.12 173 GLY A O 1
ATOM 1387 N N . ASN A 1 174 ? 3.690 -1.705 9.561 1.00 79.31 174 ASN A N 1
ATOM 1388 C CA . ASN A 1 174 ? 5.097 -1.326 9.452 1.00 79.31 174 ASN A CA 1
ATOM 1389 C C . ASN A 1 174 ? 5.776 -1.104 10.820 1.00 79.31 174 ASN A C 1
ATOM 1391 O O . ASN A 1 174 ? 6.997 -0.926 10.868 1.00 79.31 174 ASN A O 1
ATOM 1395 N N . GLU A 1 175 ? 5.041 -1.229 11.931 1.00 80.38 175 GLU A N 1
ATOM 1396 C CA . GLU A 1 175 ? 5.527 -1.038 13.305 1.00 80.38 175 GLU A CA 1
ATOM 1397 C C . GLU A 1 175 ? 6.695 -1.959 13.638 1.00 80.38 175 GLU A C 1
ATOM 1399 O O . GLU A 1 175 ? 7.681 -1.552 14.253 1.00 80.38 175 GLU A O 1
ATOM 1404 N N . ASN A 1 176 ? 6.618 -3.209 13.180 1.00 77.12 176 ASN A N 1
ATOM 1405 C CA . ASN A 1 176 ? 7.659 -4.209 13.411 1.00 77.12 176 ASN A CA 1
ATOM 1406 C C . ASN A 1 176 ? 8.910 -3.985 12.543 1.00 77.12 176 ASN A C 1
ATOM 1408 O O . ASN A 1 176 ? 9.890 -4.717 12.671 1.00 77.12 176 ASN A O 1
ATOM 1412 N N . ASN A 1 177 ? 8.889 -2.991 11.649 1.00 76.50 177 ASN A N 1
ATOM 1413 C CA . ASN A 1 177 ? 9.965 -2.695 10.707 1.00 76.50 177 ASN A CA 1
ATOM 1414 C C . ASN A 1 177 ? 10.540 -1.276 10.861 1.00 76.50 177 ASN A C 1
ATOM 1416 O O . ASN A 1 177 ? 11.414 -0.907 10.075 1.00 76.50 177 ASN A O 1
ATOM 1420 N N . ILE A 1 178 ? 10.122 -0.503 11.874 1.00 73.56 178 ILE A N 1
ATOM 1421 C CA . ILE A 1 178 ? 10.510 0.910 12.064 1.00 73.56 178 ILE A CA 1
ATOM 1422 C C . ILE A 1 178 ? 12.035 1.108 12.046 1.00 73.56 178 ILE A C 1
ATOM 1424 O O . ILE A 1 178 ? 12.528 2.021 11.384 1.00 73.56 178 ILE A O 1
ATOM 1428 N N . GLU A 1 179 ? 12.802 0.236 12.712 1.00 77.12 179 GLU A N 1
ATOM 1429 C CA . GLU A 1 179 ? 14.269 0.358 12.788 1.00 77.12 179 GLU A CA 1
ATOM 1430 C C . GLU A 1 179 ? 14.946 0.301 11.409 1.00 77.12 179 GLU A C 1
ATOM 1432 O O . GLU A 1 179 ? 15.938 0.987 11.163 1.00 77.12 179 GLU A O 1
ATOM 1437 N N . ASN A 1 180 ? 14.390 -0.492 10.489 1.00 84.31 180 ASN A N 1
ATOM 1438 C CA . ASN A 1 180 ? 14.916 -0.667 9.136 1.00 84.31 180 ASN A CA 1
ATOM 1439 C C . ASN A 1 180 ? 14.163 0.157 8.082 1.00 84.31 180 ASN A C 1
ATOM 1441 O O . ASN A 1 180 ? 14.627 0.234 6.944 1.00 84.31 180 ASN A O 1
ATOM 1445 N N . ALA A 1 181 ? 13.047 0.799 8.442 1.00 85.12 181 ALA A N 1
ATOM 1446 C CA . ALA A 1 181 ? 12.159 1.499 7.518 1.00 85.12 181 ALA A CA 1
ATOM 1447 C C . ALA A 1 181 ? 12.897 2.562 6.697 1.00 85.12 181 ALA A C 1
ATOM 1449 O O . ALA A 1 181 ? 12.735 2.636 5.481 1.00 85.12 181 ALA A O 1
ATOM 1450 N N . HIS A 1 182 ? 13.787 3.338 7.329 1.00 87.88 182 HIS A N 1
ATOM 1451 C CA . HIS A 1 182 ? 14.602 4.319 6.610 1.00 87.88 182 HIS A CA 1
ATOM 1452 C C . HIS A 1 182 ? 15.495 3.658 5.551 1.00 87.88 182 HIS A C 1
ATOM 1454 O O . HIS A 1 182 ? 15.592 4.158 4.434 1.00 87.88 182 HIS A O 1
ATOM 1460 N N . ARG A 1 183 ? 16.151 2.540 5.886 1.00 92.50 183 ARG A N 1
ATOM 1461 C CA . ARG A 1 183 ? 17.041 1.834 4.959 1.00 92.50 183 ARG A CA 1
ATOM 1462 C C . ARG A 1 183 ? 16.256 1.246 3.785 1.00 92.50 183 ARG A C 1
ATOM 1464 O O . ARG A 1 183 ? 16.599 1.549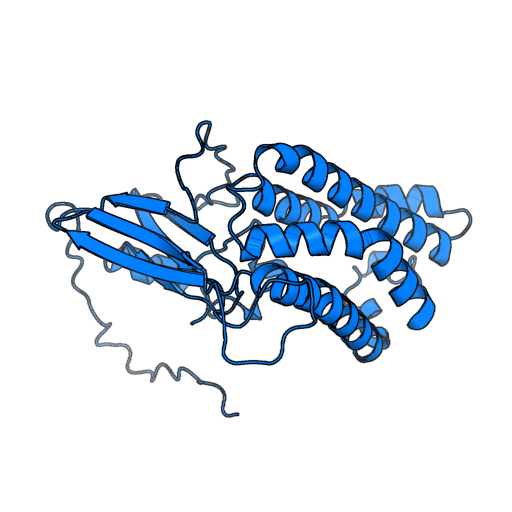 2.649 1.00 92.50 183 ARG A O 1
ATOM 1471 N N . HIS A 1 184 ? 15.192 0.484 4.053 1.00 92.31 184 HIS A N 1
ATOM 1472 C CA . HIS A 1 184 ? 14.370 -0.129 3.000 1.00 92.31 184 HIS A CA 1
ATOM 1473 C C . HIS A 1 184 ? 13.734 0.923 2.081 1.00 92.31 184 HIS A C 1
ATOM 1475 O O . HIS A 1 184 ? 13.697 0.754 0.862 1.00 92.31 184 HIS A O 1
ATOM 1481 N N . LYS A 1 185 ? 13.290 2.052 2.651 1.00 93.12 185 LYS A N 1
ATOM 1482 C CA . LYS A 1 185 ? 12.805 3.195 1.876 1.00 93.12 185 LYS A CA 1
ATOM 1483 C C . LYS A 1 185 ? 13.874 3.702 0.911 1.00 93.12 185 LYS A C 1
ATOM 1485 O O . LYS A 1 185 ? 13.611 3.789 -0.284 1.00 93.12 185 LYS A O 1
ATOM 1490 N N . GLU A 1 186 ? 15.070 4.033 1.402 1.00 95.50 186 GLU A N 1
ATOM 1491 C CA . GLU A 1 186 ? 16.148 4.551 0.547 1.00 95.50 186 GLU A CA 1
ATOM 1492 C C . GLU A 1 186 ? 16.583 3.533 -0.519 1.00 95.50 186 GLU A C 1
ATOM 1494 O O . GLU A 1 186 ? 16.824 3.914 -1.664 1.00 95.50 186 GLU A O 1
ATOM 1499 N N . GLU A 1 187 ? 16.612 2.240 -0.187 1.00 96.25 187 GLU A N 1
ATOM 1500 C CA . GLU A 1 187 ? 16.890 1.162 -1.143 1.00 96.25 187 GLU A CA 1
ATOM 1501 C C . GLU A 1 187 ? 15.864 1.138 -2.285 1.00 96.25 187 GLU A C 1
ATOM 1503 O O . GLU A 1 187 ? 16.258 1.160 -3.454 1.00 96.25 187 GLU A O 1
ATOM 1508 N N . LEU A 1 188 ? 14.560 1.206 -1.987 1.00 96.19 188 LEU A N 1
ATOM 1509 C CA . LEU A 1 188 ? 13.523 1.239 -3.024 1.00 96.19 188 LEU A CA 1
ATOM 1510 C C . LEU A 1 188 ? 13.546 2.547 -3.837 1.00 96.19 188 LEU A C 1
ATOM 1512 O O . LEU A 1 188 ? 13.334 2.540 -5.051 1.00 96.19 188 LEU A O 1
ATOM 1516 N N . LEU A 1 189 ? 13.850 3.686 -3.208 1.00 96.81 189 LEU A N 1
ATOM 1517 C CA . LEU A 1 189 ? 14.004 4.958 -3.923 1.00 96.81 189 LEU A CA 1
ATOM 1518 C C . LEU A 1 189 ? 15.179 4.919 -4.917 1.00 96.81 189 LEU A C 1
ATOM 1520 O O . LEU A 1 189 ? 15.049 5.426 -6.037 1.00 96.81 189 LEU A O 1
ATOM 1524 N N . LEU A 1 190 ? 16.297 4.293 -4.537 1.00 96.75 190 LEU A N 1
ATOM 1525 C CA . LEU A 1 190 ? 17.457 4.065 -5.406 1.00 96.75 190 LEU A CA 1
ATOM 1526 C C . LEU A 1 190 ? 17.175 3.027 -6.498 1.00 96.75 190 LEU A C 1
ATOM 1528 O O . LEU A 1 190 ? 17.637 3.191 -7.632 1.00 96.75 190 LEU A O 1
ATOM 1532 N N . ALA A 1 191 ? 16.398 1.990 -6.189 1.00 97.12 191 ALA A N 1
ATOM 1533 C CA . ALA A 1 191 ? 15.925 1.004 -7.156 1.00 97.12 191 ALA A CA 1
ATOM 1534 C C . ALA A 1 191 ? 15.062 1.652 -8.250 1.00 97.12 191 ALA A C 1
ATOM 1536 O O . ALA A 1 191 ? 15.272 1.392 -9.435 1.00 97.12 191 ALA A O 1
ATOM 1537 N N . ILE A 1 192 ? 14.163 2.576 -7.885 1.00 96.38 192 ILE A N 1
ATOM 1538 C CA . ILE A 1 192 ? 13.372 3.365 -8.846 1.00 96.38 192 ILE A CA 1
ATOM 1539 C C . ILE A 1 192 ? 14.285 4.175 -9.776 1.00 96.38 192 ILE A C 1
ATOM 1541 O O . ILE A 1 192 ? 14.081 4.186 -10.992 1.00 96.38 192 ILE A O 1
ATOM 1545 N N . ASP A 1 193 ? 15.309 4.838 -9.232 1.00 95.69 193 ASP A N 1
ATOM 1546 C CA . ASP A 1 193 ? 16.257 5.610 -10.045 1.00 95.69 193 ASP A CA 1
ATOM 1547 C C . ASP A 1 193 ? 17.107 4.714 -10.960 1.00 95.69 193 ASP A C 1
ATOM 1549 O O . ASP A 1 193 ? 17.379 5.082 -12.107 1.00 95.69 193 ASP A O 1
ATOM 1553 N N . SER A 1 194 ? 17.494 3.527 -10.486 1.00 95.56 194 SER A N 1
ATOM 1554 C CA . SER A 1 194 ? 18.235 2.527 -11.268 1.00 95.56 194 SER A CA 1
ATOM 1555 C C . SER A 1 194 ? 17.392 1.971 -12.415 1.00 95.56 194 SER A C 1
ATOM 1557 O O . SER A 1 194 ? 17.838 1.993 -13.564 1.00 95.56 194 SER A O 1
ATOM 1559 N N . PHE A 1 195 ? 16.129 1.630 -12.151 1.00 95.25 195 PHE A N 1
ATOM 1560 C CA . PHE A 1 195 ? 15.179 1.218 -13.179 1.00 95.25 195 PHE A CA 1
ATOM 1561 C C . PHE A 1 195 ? 15.002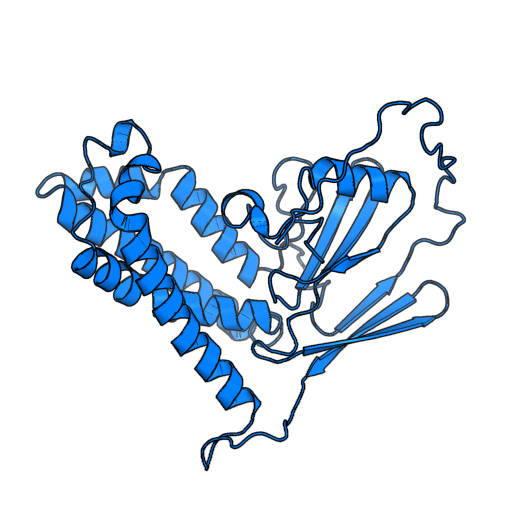 2.293 -14.262 1.00 95.25 195 PHE A C 1
ATOM 1563 O O . PHE A 1 195 ? 15.107 2.004 -15.456 1.00 95.25 195 PHE A O 1
ATOM 1570 N N . VAL A 1 196 ? 14.790 3.558 -13.871 1.00 93.31 196 VAL A N 1
ATOM 1571 C CA . VAL A 1 196 ? 14.653 4.673 -14.827 1.00 93.31 196 VAL A CA 1
ATOM 1572 C C . VAL A 1 196 ? 15.920 4.841 -15.665 1.00 93.31 196 VAL A C 1
ATOM 1574 O O . VAL A 1 196 ? 15.832 5.027 -16.883 1.00 93.31 196 VAL A O 1
ATOM 1577 N N . ARG A 1 197 ? 17.097 4.766 -15.034 1.00 92.62 197 ARG A N 1
ATOM 1578 C CA . ARG A 1 197 ? 18.396 4.844 -15.712 1.00 92.62 197 ARG A CA 1
ATOM 1579 C C . ARG A 1 197 ? 18.530 3.746 -16.761 1.00 92.62 197 ARG A C 1
ATOM 1581 O O . ARG A 1 197 ? 18.883 4.042 -17.905 1.00 92.62 197 ARG A O 1
ATOM 1588 N N . ASP A 1 198 ? 18.236 2.504 -16.400 1.00 93.06 198 ASP A N 1
ATOM 1589 C CA . ASP A 1 198 ? 18.387 1.366 -17.301 1.00 93.06 198 ASP A CA 1
ATOM 1590 C C . ASP A 1 198 ? 17.354 1.395 -18.431 1.00 93.06 198 ASP A C 1
ATOM 1592 O O . ASP A 1 198 ? 17.710 1.155 -19.588 1.00 93.06 198 ASP A O 1
ATOM 1596 N N . LEU A 1 199 ? 16.117 1.825 -18.154 1.00 91.56 199 LEU A N 1
ATOM 1597 C CA . LEU A 1 199 ? 15.096 2.062 -19.181 1.00 91.56 199 LEU A CA 1
ATOM 1598 C C . LEU A 1 199 ? 15.547 3.128 -20.185 1.00 91.56 199 LEU A C 1
ATOM 1600 O O . LEU A 1 199 ? 15.438 2.932 -21.399 1.00 91.56 199 LEU A O 1
ATOM 1604 N N . CYS A 1 200 ? 16.108 4.239 -19.702 1.00 90.44 200 CYS A N 1
ATOM 1605 C CA . CYS A 1 200 ? 16.614 5.309 -20.560 1.00 90.44 200 CYS A CA 1
ATOM 1606 C C . CYS A 1 200 ? 17.823 4.859 -21.392 1.00 90.44 200 CYS A C 1
ATOM 1608 O O . CYS A 1 200 ? 17.905 5.201 -22.573 1.00 90.44 200 CYS A O 1
ATOM 1610 N N . LYS A 1 201 ? 18.745 4.074 -20.819 1.00 89.75 201 LYS A N 1
ATOM 1611 C CA . LYS A 1 201 ? 19.882 3.495 -21.556 1.00 89.75 201 LYS A CA 1
ATOM 1612 C C . LYS A 1 201 ? 19.419 2.545 -22.657 1.00 89.75 201 LYS A C 1
ATOM 1614 O O . LYS A 1 201 ? 19.909 2.647 -23.779 1.00 89.75 201 LYS A O 1
ATOM 1619 N N . ALA A 1 202 ? 18.463 1.667 -22.353 1.00 87.06 202 ALA A N 1
ATOM 1620 C CA . ALA A 1 202 ? 17.903 0.727 -23.320 1.00 87.06 202 ALA A CA 1
ATOM 1621 C C . ALA A 1 202 ? 17.144 1.434 -24.458 1.00 87.06 202 ALA A C 1
ATOM 1623 O O . ALA A 1 202 ? 17.099 0.920 -25.572 1.00 87.06 202 ALA A O 1
ATOM 1624 N N . SER A 1 203 ? 16.587 2.620 -24.187 1.00 82.25 203 SER A N 1
ATOM 1625 C CA . SER A 1 203 ? 15.727 3.351 -25.124 1.00 82.25 203 SER A CA 1
ATOM 1626 C C . SER A 1 203 ? 16.438 4.398 -25.983 1.00 82.25 203 SER A C 1
ATOM 1628 O O . SER A 1 203 ? 16.082 4.573 -27.146 1.00 82.25 203 SER A O 1
ATOM 1630 N N . ALA A 1 204 ? 17.380 5.156 -25.408 1.00 76.25 204 ALA A N 1
ATOM 1631 C CA . ALA A 1 204 ? 17.753 6.475 -25.932 1.00 76.25 204 ALA A CA 1
ATOM 1632 C C . ALA A 1 204 ? 19.246 6.674 -26.245 1.00 76.25 204 ALA A C 1
ATOM 1634 O O . ALA A 1 204 ? 19.658 7.785 -26.596 1.00 76.25 204 ALA A O 1
ATOM 1635 N N . GLY A 1 205 ? 20.068 5.627 -26.122 1.00 75.19 205 GLY A N 1
ATOM 1636 C CA . GLY A 1 205 ? 21.482 5.656 -26.508 1.00 75.19 205 GLY A CA 1
ATOM 1637 C C . GLY A 1 205 ? 22.246 6.848 -25.912 1.00 75.19 205 GLY A C 1
ATOM 1638 O O . GLY A 1 205 ? 22.290 7.023 -24.692 1.00 75.19 205 GLY A O 1
ATOM 1639 N N . SER A 1 206 ? 22.827 7.692 -26.773 1.00 75.94 206 SER A N 1
ATOM 1640 C CA . SER A 1 206 ? 23.651 8.851 -26.381 1.00 75.94 206 SER A CA 1
ATOM 1641 C C . SER A 1 206 ? 22.896 9.965 -25.640 1.00 75.94 206 SER A C 1
ATOM 1643 O O . SER A 1 206 ? 23.529 10.761 -24.949 1.00 75.94 206 SER A O 1
ATOM 1645 N N . LEU A 1 207 ? 21.561 10.020 -25.728 1.00 79.56 207 LEU A N 1
ATOM 1646 C CA . LEU A 1 207 ? 20.731 11.011 -25.026 1.00 79.56 207 LEU A CA 1
ATOM 1647 C C . LEU A 1 207 ? 20.227 10.524 -23.656 1.00 79.56 207 LEU A C 1
ATOM 1649 O O . LEU A 1 207 ? 19.594 11.297 -22.929 1.00 79.56 207 LEU A O 1
ATOM 1653 N N . SER A 1 208 ? 20.519 9.272 -23.283 1.00 84.00 208 SER A N 1
ATOM 1654 C CA . SER A 1 208 ? 20.029 8.619 -22.056 1.00 84.00 208 SER A CA 1
ATOM 1655 C C . SER A 1 208 ? 20.197 9.472 -20.796 1.00 84.00 208 SER A C 1
ATOM 1657 O O . SER A 1 208 ? 19.235 9.637 -20.054 1.00 84.00 208 SER A O 1
ATOM 1659 N N . GLY A 1 209 ? 21.359 10.101 -20.590 1.00 85.56 209 GLY A N 1
ATOM 1660 C CA . GLY A 1 209 ? 21.614 10.911 -19.391 1.00 85.56 209 GLY A CA 1
ATOM 1661 C C . GLY A 1 209 ? 20.794 12.208 -19.297 1.00 85.56 209 GLY A C 1
ATOM 1662 O O . GLY A 1 209 ? 20.513 12.683 -18.197 1.00 85.56 209 GLY A O 1
ATOM 1663 N N . ILE A 1 210 ? 20.389 12.797 -20.428 1.00 85.31 210 ILE A N 1
ATOM 1664 C CA . ILE A 1 210 ? 19.505 13.976 -20.441 1.00 85.31 210 ILE A CA 1
ATOM 1665 C C . ILE A 1 210 ? 18.071 13.540 -20.134 1.00 85.31 210 ILE A C 1
ATOM 1667 O O . ILE A 1 210 ? 17.387 14.167 -19.324 1.00 85.31 210 ILE A O 1
ATOM 1671 N N . ILE A 1 211 ? 17.632 12.448 -20.759 1.00 85.44 211 ILE A N 1
ATOM 1672 C CA . ILE A 1 211 ? 16.269 11.928 -20.628 1.00 85.44 211 ILE A CA 1
ATOM 1673 C C . ILE A 1 211 ? 16.030 11.397 -19.217 1.00 85.44 211 ILE A C 1
ATOM 1675 O O . ILE A 1 211 ? 15.014 11.739 -18.621 1.00 85.44 211 ILE A O 1
ATOM 1679 N N . GLU A 1 212 ? 16.993 10.679 -18.636 1.00 91.62 212 GLU A N 1
ATOM 1680 C CA . GLU A 1 212 ? 16.961 10.230 -17.239 1.00 91.62 212 GLU A CA 1
ATOM 1681 C C . GLU A 1 212 ? 16.658 11.401 -16.291 1.00 91.62 212 GLU A C 1
ATOM 1683 O O . GLU A 1 212 ? 15.704 11.347 -15.515 1.00 91.62 212 GLU A O 1
ATOM 1688 N N . LYS A 1 213 ? 17.394 12.517 -16.414 1.00 88.56 213 LYS A N 1
ATOM 1689 C CA . LYS A 1 213 ? 17.184 13.715 -15.581 1.00 88.56 213 LYS A CA 1
ATOM 1690 C C . LYS A 1 213 ? 15.781 14.306 -15.729 1.00 88.56 213 LYS A C 1
ATOM 1692 O O . LYS A 1 213 ? 15.257 14.862 -14.763 1.00 88.56 213 LYS A O 1
ATOM 1697 N N . LEU A 1 214 ? 15.179 14.226 -16.917 1.00 88.19 214 LEU A N 1
ATOM 1698 C CA . LEU A 1 214 ? 13.808 14.686 -17.153 1.00 88.19 214 LEU A CA 1
ATOM 1699 C C . LEU A 1 214 ? 12.777 13.718 -16.558 1.00 88.19 214 LEU A C 1
ATOM 1701 O O . LEU A 1 214 ? 11.841 14.164 -15.895 1.00 88.19 214 LEU A O 1
ATOM 1705 N N . VAL A 1 215 ? 12.961 12.408 -16.750 1.00 88.75 215 VAL A N 1
ATOM 1706 C CA . VAL A 1 215 ? 12.050 11.363 -16.257 1.00 88.75 215 VAL A CA 1
ATOM 1707 C C . VAL A 1 215 ? 12.022 11.340 -14.731 1.00 88.75 215 VAL A C 1
ATOM 1709 O O . VAL A 1 215 ? 10.936 11.392 -14.154 1.00 88.75 215 VAL A O 1
ATOM 1712 N N . VAL A 1 216 ? 13.184 11.377 -14.069 1.00 90.50 216 VAL A N 1
ATOM 1713 C CA . VAL A 1 216 ? 13.284 11.413 -12.596 1.00 90.50 216 VAL A CA 1
ATOM 1714 C C . VAL A 1 216 ? 12.576 12.642 -12.005 1.00 90.50 216 VAL A C 1
ATOM 1716 O O . VAL A 1 216 ? 12.025 12.591 -10.909 1.00 90.50 216 VAL A O 1
ATOM 1719 N N . ARG A 1 217 ? 12.528 13.760 -12.742 1.00 89.38 217 ARG A N 1
ATOM 1720 C CA . ARG A 1 217 ? 11.836 14.994 -12.321 1.00 89.38 217 ARG A CA 1
ATOM 1721 C C . ARG A 1 217 ? 10.347 15.022 -12.668 1.00 89.38 217 ARG A C 1
ATOM 1723 O O . ARG A 1 217 ? 9.666 15.980 -12.284 1.00 89.38 217 ARG A O 1
ATOM 1730 N N . SER A 1 218 ? 9.845 14.020 -13.387 1.00 89.25 218 SER A N 1
ATOM 1731 C CA . SER A 1 218 ? 8.447 13.953 -13.809 1.00 89.25 218 SER A CA 1
ATOM 1732 C C . SER A 1 218 ? 7.492 13.844 -12.617 1.00 89.25 218 SER A C 1
ATOM 1734 O O . SER A 1 218 ? 7.847 13.357 -11.542 1.00 89.25 218 SER A O 1
ATOM 1736 N N . LYS A 1 219 ? 6.245 14.294 -12.812 1.00 89.62 219 LYS A N 1
ATOM 1737 C CA . LYS A 1 219 ? 5.201 14.223 -11.779 1.00 89.62 219 LYS A CA 1
ATOM 1738 C C . LYS A 1 219 ? 4.944 12.778 -11.334 1.00 89.62 219 LYS A C 1
ATOM 1740 O O . LYS A 1 219 ? 4.789 12.548 -10.143 1.00 89.62 219 LYS A O 1
ATOM 1745 N N . THR A 1 220 ? 4.951 11.824 -12.264 1.00 88.38 220 THR A N 1
ATOM 1746 C CA . THR A 1 220 ? 4.722 10.400 -11.976 1.00 88.38 220 THR A CA 1
ATOM 1747 C C . THR A 1 220 ? 5.811 9.812 -11.083 1.00 88.38 220 THR A C 1
ATOM 1749 O O . THR A 1 220 ? 5.484 9.205 -10.068 1.00 88.38 220 THR A O 1
ATOM 1752 N N . ILE A 1 221 ? 7.096 10.049 -11.386 1.00 92.06 221 ILE A N 1
ATOM 1753 C CA . ILE A 1 221 ? 8.192 9.557 -10.533 1.00 92.06 221 ILE A CA 1
ATOM 1754 C C . ILE A 1 221 ? 8.150 10.217 -9.155 1.00 92.06 221 ILE A C 1
ATOM 1756 O O . ILE A 1 221 ? 8.299 9.532 -8.149 1.00 92.06 221 ILE A O 1
ATOM 1760 N N . LYS A 1 222 ? 7.858 11.522 -9.079 1.00 92.75 222 LYS A N 1
ATOM 1761 C CA . LYS A 1 222 ? 7.669 12.203 -7.789 1.00 92.75 222 LYS A CA 1
ATOM 1762 C C . LYS A 1 222 ? 6.548 11.574 -6.958 1.00 92.75 222 LYS A C 1
ATOM 1764 O O . LYS A 1 222 ? 6.787 11.272 -5.797 1.00 92.75 222 LYS A O 1
ATOM 1769 N N . LYS A 1 223 ? 5.375 11.331 -7.555 1.00 92.19 223 LYS A N 1
ATOM 1770 C CA . LYS A 1 223 ? 4.258 10.644 -6.886 1.00 92.19 223 LYS A CA 1
ATOM 1771 C C . LYS A 1 223 ? 4.633 9.232 -6.437 1.00 92.19 223 LYS A C 1
ATOM 1773 O O . LYS A 1 223 ? 4.302 8.855 -5.326 1.00 92.19 223 LYS A O 1
ATOM 1778 N N . THR A 1 224 ? 5.363 8.488 -7.270 1.00 92.75 224 THR A N 1
ATOM 1779 C CA . THR A 1 224 ? 5.812 7.119 -6.952 1.00 92.75 224 THR A CA 1
ATOM 1780 C C . THR A 1 224 ? 6.718 7.125 -5.724 1.00 92.75 224 THR A C 1
ATOM 1782 O O . THR A 1 224 ? 6.505 6.367 -4.787 1.00 92.75 224 THR A O 1
ATOM 1785 N N . LYS A 1 225 ? 7.700 8.035 -5.691 1.00 94.19 225 LYS A N 1
ATOM 1786 C CA . LYS A 1 225 ? 8.590 8.195 -4.537 1.00 94.19 225 LYS A CA 1
ATOM 1787 C C . LYS A 1 225 ? 7.833 8.641 -3.285 1.00 94.19 225 LYS A C 1
ATOM 1789 O O . LYS A 1 225 ? 8.158 8.181 -2.203 1.00 94.19 225 LYS A O 1
ATOM 1794 N N . GLN A 1 226 ? 6.826 9.507 -3.425 1.00 91.62 226 GLN A N 1
ATOM 1795 C CA . GLN A 1 226 ? 5.967 9.914 -2.308 1.00 91.62 226 GLN A CA 1
ATOM 1796 C C . GLN A 1 226 ? 5.176 8.733 -1.737 1.00 91.62 226 GLN A C 1
ATOM 1798 O O . GLN A 1 226 ? 5.256 8.526 -0.533 1.00 91.62 226 GLN A O 1
ATOM 1803 N N . ALA A 1 227 ? 4.527 7.933 -2.591 1.00 90.81 227 ALA A N 1
ATOM 1804 C CA . ALA A 1 227 ? 3.786 6.731 -2.199 1.00 90.81 227 ALA A CA 1
ATOM 1805 C C . ALA A 1 227 ? 4.671 5.729 -1.438 1.00 90.81 227 ALA A C 1
ATOM 1807 O O . ALA A 1 227 ? 4.339 5.303 -0.334 1.00 90.81 227 ALA A O 1
ATOM 1808 N N . VAL A 1 228 ? 5.848 5.415 -1.994 1.00 91.31 228 VAL A N 1
ATOM 1809 C CA . VAL A 1 228 ? 6.838 4.544 -1.337 1.00 91.31 228 VAL A CA 1
ATOM 1810 C C . VAL A 1 228 ? 7.249 5.110 0.016 1.00 91.31 228 VAL A C 1
ATOM 1812 O O . VAL A 1 228 ? 7.273 4.388 1.007 1.00 91.31 228 VAL A O 1
ATOM 1815 N N . SER A 1 229 ? 7.568 6.404 0.080 1.00 90.12 229 SER A N 1
ATOM 1816 C CA . SER A 1 229 ? 7.969 7.025 1.338 1.00 90.12 229 SER A CA 1
ATOM 1817 C C . SER A 1 229 ? 6.855 6.998 2.382 1.00 90.12 229 SER A C 1
ATOM 1819 O O . SER A 1 229 ? 7.160 6.732 3.537 1.00 90.12 229 SER A O 1
ATOM 1821 N N . SER A 1 230 ? 5.596 7.260 2.012 1.00 87.19 230 SER A N 1
ATOM 1822 C CA . SER A 1 230 ? 4.481 7.292 2.971 1.00 87.19 230 SER A CA 1
ATOM 1823 C C . SER A 1 230 ? 4.213 5.940 3.624 1.00 87.19 230 SER A C 1
ATOM 1825 O O . SER A 1 230 ? 3.955 5.921 4.821 1.00 87.19 230 SER A O 1
ATOM 1827 N N . ILE A 1 231 ? 4.377 4.829 2.891 1.00 87.38 231 ILE A N 1
ATOM 1828 C CA . ILE A 1 231 ? 4.208 3.468 3.437 1.00 87.38 231 ILE A CA 1
ATOM 1829 C C . ILE A 1 231 ? 5.208 3.191 4.573 1.00 87.38 231 ILE A C 1
ATOM 1831 O O . ILE A 1 231 ? 4.909 2.467 5.515 1.00 87.38 231 ILE A O 1
ATOM 1835 N N . TRP A 1 232 ? 6.407 3.775 4.512 1.00 85.00 232 TRP A N 1
ATOM 1836 C CA . TRP A 1 232 ? 7.429 3.618 5.554 1.00 85.00 232 TRP A CA 1
ATOM 1837 C C . TRP A 1 232 ? 7.376 4.692 6.650 1.00 85.00 232 TRP A C 1
ATOM 1839 O O . TRP A 1 232 ? 8.042 4.542 7.671 1.00 85.00 232 TRP A O 1
ATOM 1849 N N . GLU A 1 233 ? 6.681 5.809 6.421 1.00 78.38 233 GLU A N 1
ATOM 1850 C CA . GLU A 1 233 ? 6.724 7.000 7.283 1.00 78.38 233 GLU A CA 1
ATOM 1851 C C . GLU A 1 233 ? 5.473 7.183 8.168 1.00 78.38 233 GLU A C 1
ATOM 1853 O O . GLU A 1 233 ? 5.471 8.131 8.951 1.00 78.38 233 GLU A O 1
ATOM 1858 N N . ASN A 1 234 ? 4.433 6.341 8.057 1.00 65.88 234 ASN A N 1
ATOM 1859 C CA . ASN A 1 234 ? 3.133 6.493 8.752 1.00 65.88 234 ASN A CA 1
ATOM 1860 C C . ASN A 1 234 ? 2.584 7.922 8.685 1.00 65.88 234 ASN A C 1
ATOM 1862 O O . ASN A 1 234 ? 2.270 8.570 9.687 1.00 65.88 234 ASN A O 1
ATOM 1866 N N . THR A 1 235 ? 2.525 8.466 7.471 1.00 57.19 235 THR A N 1
ATOM 1867 C CA . THR A 1 235 ? 2.036 9.827 7.243 1.00 57.19 235 THR A CA 1
ATOM 1868 C C . THR A 1 235 ? 0.515 9.852 7.161 1.00 57.19 235 THR A C 1
ATOM 1870 O O . THR A 1 235 ? -0.053 9.257 6.254 1.00 57.19 235 THR A O 1
ATOM 1873 N N . PHE A 1 236 ? -0.137 10.607 8.048 1.00 54.75 236 PHE A N 1
ATOM 1874 C CA . PHE A 1 236 ? -1.574 10.883 7.962 1.00 54.75 236 PHE A CA 1
ATOM 1875 C C . PHE A 1 236 ? -1.877 11.954 6.904 1.00 54.75 236 PHE A C 1
ATOM 1877 O O . PHE A 1 236 ? -1.098 12.892 6.691 1.00 54.75 236 PHE A O 1
ATOM 1884 N N . LEU A 1 237 ? -3.037 11.833 6.258 1.00 50.56 237 LEU A N 1
ATOM 1885 C CA . LEU A 1 237 ? -3.494 12.753 5.221 1.00 50.56 237 LEU A CA 1
ATOM 1886 C C . LEU A 1 237 ? -4.329 13.878 5.843 1.00 50.56 237 LEU A C 1
ATOM 1888 O O . LEU A 1 237 ? -5.193 13.645 6.682 1.00 50.56 237 LEU A O 1
ATOM 1892 N N . THR A 1 238 ? -4.091 15.123 5.423 1.00 48.25 238 THR A N 1
ATOM 1893 C CA . THR A 1 238 ? -4.927 16.274 5.808 1.00 48.25 238 THR A CA 1
ATOM 1894 C C . THR A 1 238 ? -5.581 16.892 4.570 1.00 48.25 238 THR A C 1
ATOM 1896 O O . THR A 1 238 ? -4.964 16.975 3.502 1.00 48.25 238 THR A O 1
ATOM 1899 N N . GLY A 1 239 ? -6.848 17.303 4.705 1.00 42.50 239 GLY A N 1
ATOM 1900 C CA . GLY A 1 239 ? -7.820 17.564 3.630 1.00 42.50 239 GLY A CA 1
ATOM 1901 C C . GLY A 1 239 ? -7.555 18.693 2.620 1.00 42.50 239 GLY A C 1
ATOM 1902 O O . GLY A 1 239 ? -8.482 19.121 1.941 1.00 42.50 239 GLY A O 1
ATOM 1903 N N . LYS A 1 240 ? -6.324 19.182 2.439 1.00 36.34 240 LYS A N 1
ATOM 1904 C CA . LYS A 1 240 ? -5.973 20.037 1.288 1.00 36.34 240 LYS A CA 1
ATOM 1905 C C . LYS A 1 240 ? -4.651 19.609 0.688 1.00 36.34 240 LYS A C 1
ATOM 1907 O O . LYS A 1 240 ? -3.610 20.118 1.073 1.00 36.34 240 LYS A O 1
ATOM 1912 N N . GLY A 1 241 ? -4.710 18.700 -0.284 1.00 39.66 241 GLY A N 1
ATOM 1913 C CA . GLY A 1 241 ? -3.569 18.331 -1.117 1.00 39.66 241 GLY A CA 1
ATOM 1914 C C . GLY A 1 241 ? -2.326 17.994 -0.306 1.00 39.66 241 GLY A C 1
ATOM 1915 O O . GLY A 1 241 ? -1.390 18.779 -0.315 1.00 39.66 241 GLY A O 1
ATOM 1916 N N . VAL A 1 242 ? -2.322 16.842 0.368 1.00 36.88 242 VAL A N 1
ATOM 1917 C CA . VAL A 1 242 ? -1.152 16.303 1.082 1.00 36.88 242 VAL A CA 1
ATOM 1918 C C . VAL A 1 242 ? -0.384 17.414 1.815 1.00 36.88 242 VAL A C 1
ATOM 1920 O O . VAL A 1 242 ? 0.801 17.653 1.560 1.00 36.88 242 VAL A O 1
ATOM 1923 N N . VAL A 1 243 ? -1.043 18.152 2.717 1.00 31.50 243 VAL A N 1
ATOM 1924 C CA . VAL A 1 243 ? -0.269 18.850 3.745 1.00 31.50 243 VAL A CA 1
ATOM 1925 C C . VAL A 1 243 ? 0.243 17.744 4.664 1.00 31.50 243 VAL A C 1
ATOM 1927 O O . VAL A 1 243 ? -0.456 17.272 5.558 1.00 31.50 243 VAL A O 1
ATOM 1930 N N . LYS A 1 244 ? 1.463 17.275 4.361 1.00 38.47 244 LYS A N 1
ATOM 1931 C CA . LYS A 1 244 ? 2.247 16.376 5.209 1.00 38.47 244 LYS A CA 1
ATOM 1932 C C . LYS A 1 244 ? 2.439 17.069 6.556 1.00 38.47 244 LYS A C 1
ATOM 1934 O O . LYS A 1 244 ? 3.361 17.866 6.730 1.00 38.47 244 LYS A O 1
ATOM 1939 N N . GLY A 1 245 ? 1.586 16.750 7.519 1.00 34.16 245 GLY A N 1
ATOM 1940 C CA . GLY A 1 245 ? 2.027 16.729 8.898 1.00 34.16 245 GLY A CA 1
ATOM 1941 C C . GLY A 1 245 ? 2.931 15.513 9.036 1.00 34.16 245 GLY A C 1
ATOM 1942 O O . GLY A 1 245 ? 2.494 14.391 8.805 1.00 34.16 245 GLY A O 1
ATOM 1943 N N . ARG A 1 246 ? 4.206 15.704 9.387 1.00 36.00 246 ARG A N 1
ATOM 1944 C CA . ARG A 1 246 ? 4.877 14.626 10.112 1.00 36.00 246 ARG A CA 1
ATOM 1945 C C . ARG A 1 246 ? 4.176 14.566 11.451 1.00 36.00 246 ARG A C 1
ATOM 1947 O O . ARG A 1 246 ? 4.154 15.567 12.169 1.00 36.00 246 ARG A O 1
ATOM 1954 N N . LEU A 1 247 ? 3.647 13.404 11.791 1.00 39.47 247 LEU A N 1
ATOM 1955 C CA . LEU A 1 247 ? 3.564 13.053 13.189 1.00 39.47 247 LEU A CA 1
ATOM 1956 C C . LEU A 1 247 ? 5.012 13.163 13.686 1.00 39.47 247 LEU A C 1
ATOM 1958 O O . LEU A 1 247 ? 5.888 12.416 13.264 1.00 39.47 247 LEU A O 1
ATOM 1962 N N . MET A 1 248 ? 5.298 14.176 14.501 1.00 33.84 248 MET A N 1
ATOM 1963 C CA . MET A 1 248 ? 6.551 14.219 15.263 1.00 33.84 248 MET A CA 1
ATOM 1964 C C . MET A 1 248 ? 6.592 13.081 16.302 1.00 33.84 248 MET A C 1
ATOM 1966 O O . MET A 1 248 ? 7.582 12.948 17.012 1.00 33.84 248 MET A O 1
ATOM 1970 N N . ASP A 1 249 ? 5.529 12.276 16.373 1.00 37.56 249 ASP A N 1
ATOM 1971 C CA . ASP A 1 249 ? 5.337 11.164 17.282 1.00 37.56 249 ASP A CA 1
ATOM 1972 C C . ASP A 1 249 ? 4.456 10.091 16.621 1.00 37.56 249 ASP A C 1
ATOM 1974 O O . ASP A 1 249 ? 3.345 10.413 16.211 1.00 37.56 249 ASP A O 1
ATOM 1978 N N . ASN A 1 250 ? 4.957 8.858 16.511 1.00 48.91 250 ASN A N 1
ATOM 1979 C CA . ASN A 1 250 ? 4.323 7.643 15.969 1.00 48.91 250 ASN A CA 1
ATOM 1980 C C . ASN A 1 250 ? 2.969 7.301 16.646 1.00 48.91 250 ASN A C 1
ATOM 1982 O O . ASN A 1 250 ? 2.847 6.276 17.315 1.00 48.91 250 ASN A O 1
ATOM 1986 N N . SER A 1 251 ? 1.956 8.163 16.551 1.00 61.31 251 SER A N 1
ATOM 1987 C CA . SER A 1 251 ? 0.776 8.078 17.412 1.00 61.31 251 SER A CA 1
ATOM 1988 C C . SER A 1 251 ? -0.225 7.015 16.980 1.00 61.31 251 SER A C 1
ATOM 1990 O O . SER A 1 251 ? -0.905 6.480 17.850 1.00 61.31 251 SER A O 1
ATOM 1992 N N . ILE A 1 252 ? -0.311 6.689 15.686 1.00 75.81 252 ILE A N 1
ATOM 1993 C CA . ILE A 1 252 ? -1.134 5.581 15.192 1.00 75.81 252 ILE A CA 1
ATOM 1994 C C . ILE A 1 252 ? -0.228 4.369 15.008 1.00 75.81 252 ILE A C 1
ATOM 1996 O O . ILE A 1 252 ? 0.760 4.420 14.279 1.00 75.81 252 ILE A O 1
ATOM 2000 N N . ASN A 1 253 ? -0.562 3.309 15.734 1.00 87.38 253 ASN A N 1
ATOM 2001 C CA . ASN A 1 253 ? 0.038 1.993 15.611 1.00 87.38 253 ASN A CA 1
ATOM 2002 C C . ASN A 1 253 ? -0.994 1.112 14.907 1.00 87.38 253 ASN A C 1
ATOM 2004 O O . ASN A 1 253 ? -2.000 0.741 15.508 1.00 87.38 253 ASN A O 1
ATOM 2008 N N . ASP A 1 254 ? -0.749 0.796 13.643 1.00 89.38 254 ASP A N 1
ATOM 2009 C CA . ASP A 1 254 ? -1.634 0.061 12.747 1.00 89.38 254 ASP A CA 1
ATOM 2010 C C . ASP A 1 254 ? -2.019 -1.317 13.294 1.00 89.38 254 ASP A C 1
ATOM 2012 O O . ASP A 1 254 ? -3.062 -1.878 12.950 1.00 89.38 254 ASP A O 1
ATOM 2016 N N . LEU A 1 255 ? -1.197 -1.882 14.179 1.00 91.56 255 LEU A N 1
ATOM 2017 C CA . LEU A 1 255 ? -1.450 -3.183 14.779 1.00 91.56 255 LEU A CA 1
ATOM 2018 C C . LEU A 1 255 ? -2.234 -3.097 16.082 1.00 91.56 255 LEU A C 1
ATOM 2020 O O . LEU A 1 255 ? -3.100 -3.942 16.307 1.00 91.56 255 LEU A O 1
ATOM 2024 N N . ASN A 1 256 ? -1.924 -2.123 16.936 1.00 92.62 256 ASN A N 1
ATOM 2025 C CA . ASN A 1 256 ? -2.484 -1.990 18.276 1.00 92.62 256 ASN A CA 1
ATOM 2026 C C . ASN A 1 256 ? -2.784 -0.524 18.583 1.00 92.62 256 ASN A C 1
ATOM 2028 O O . ASN A 1 256 ? -1.882 0.229 18.958 1.00 92.62 256 ASN A O 1
ATOM 2032 N N . TYR A 1 257 ? -4.050 -0.128 18.466 1.00 91.75 257 TYR A N 1
ATOM 2033 C CA . TYR A 1 257 ? -4.451 1.266 18.611 1.00 91.75 257 TYR A CA 1
ATOM 2034 C C . TYR A 1 257 ? -5.638 1.426 19.552 1.00 91.75 257 TYR A C 1
ATOM 2036 O O . TYR A 1 257 ? -6.706 0.860 19.330 1.00 91.75 257 TYR A O 1
ATOM 2044 N N . LEU A 1 258 ? -5.459 2.252 20.585 1.00 91.56 258 LEU A N 1
ATOM 2045 C CA . LEU A 1 258 ? -6.545 2.680 21.456 1.00 91.56 258 LEU A CA 1
ATOM 2046 C C . LEU A 1 258 ? -7.127 3.989 20.920 1.00 91.56 258 LEU A C 1
ATOM 2048 O O . LEU A 1 258 ? -6.640 5.082 21.220 1.00 91.56 258 LEU A O 1
ATOM 2052 N N . LEU A 1 259 ? -8.185 3.874 20.128 1.00 90.44 259 LEU A N 1
ATOM 2053 C CA . LEU A 1 259 ? -8.876 5.018 19.554 1.00 90.44 259 LEU A CA 1
ATOM 2054 C C . LEU A 1 259 ? -9.901 5.577 20.546 1.00 90.44 259 LEU A C 1
ATOM 2056 O O . LEU A 1 259 ? -10.722 4.846 21.095 1.00 90.44 259 LEU A O 1
ATOM 2060 N N . THR A 1 260 ? -9.893 6.895 20.744 1.00 88.12 260 THR A N 1
ATOM 2061 C CA . THR A 1 260 ? -10.939 7.602 21.497 1.00 88.12 260 THR A CA 1
ATOM 2062 C C . THR A 1 260 ? -11.931 8.232 20.527 1.00 88.12 260 THR A C 1
ATOM 2064 O O . THR A 1 260 ? -11.573 9.116 19.754 1.00 88.12 260 THR A O 1
ATOM 2067 N N . LEU A 1 261 ? -13.176 7.773 20.580 1.00 84.00 261 LEU A N 1
ATOM 2068 C CA . LEU A 1 261 ? -14.307 8.301 19.830 1.00 84.00 261 LEU A CA 1
ATOM 2069 C C . LEU A 1 261 ? -14.831 9.593 20.460 1.00 84.00 261 LEU A C 1
ATOM 2071 O O . LEU A 1 261 ? -14.819 9.772 21.687 1.00 84.00 261 LEU A O 1
ATOM 2075 N N . ASN A 1 262 ? -15.371 10.468 19.614 1.00 71.44 262 ASN A N 1
ATOM 2076 C CA . ASN A 1 262 ? -16.157 11.603 20.077 1.00 71.44 262 ASN A CA 1
ATOM 2077 C C . ASN A 1 262 ? -17.428 11.102 20.777 1.00 71.44 262 ASN A C 1
ATOM 2079 O O . ASN A 1 262 ? -18.084 10.166 20.324 1.00 71.44 262 ASN A O 1
ATOM 2083 N N . THR A 1 263 ? -17.792 11.732 21.891 1.00 63.78 263 THR A N 1
ATOM 2084 C CA . THR A 1 263 ? -19.084 11.497 22.543 1.00 63.78 263 THR A CA 1
ATOM 2085 C C . THR A 1 263 ? -20.192 12.243 21.794 1.00 63.78 263 THR A C 1
ATOM 2087 O O . THR A 1 263 ? -19.942 13.283 21.183 1.00 63.78 263 THR A O 1
ATOM 2090 N N . ASN A 1 264 ? -21.432 11.746 21.875 1.00 55.31 264 ASN A N 1
ATOM 2091 C CA . ASN A 1 264 ? -22.611 12.321 21.202 1.00 55.31 264 ASN A CA 1
ATOM 2092 C C . ASN A 1 264 ? -22.852 13.820 21.489 1.00 55.31 264 ASN A C 1
ATOM 2094 O O . ASN A 1 264 ? -23.583 14.462 20.748 1.00 55.31 264 ASN A O 1
ATOM 2098 N N . GLU A 1 265 ? -22.249 14.393 22.535 1.00 53.56 265 GLU A N 1
ATOM 2099 C CA . GLU A 1 265 ? -22.329 15.831 22.840 1.00 53.56 265 GLU A CA 1
ATOM 2100 C C . GLU A 1 265 ? -21.507 16.706 21.872 1.00 53.56 265 GLU A C 1
ATOM 2102 O O . GLU A 1 265 ? -21.803 17.888 21.719 1.00 53.56 265 GLU A O 1
ATOM 2107 N N . ASN A 1 266 ? -20.513 16.124 21.189 1.00 49.47 266 ASN A N 1
ATOM 2108 C CA . ASN A 1 266 ? -19.673 16.786 20.182 1.00 49.47 266 ASN A CA 1
ATOM 2109 C C . ASN A 1 266 ? -20.126 16.512 18.743 1.00 49.47 266 ASN A C 1
ATOM 2111 O O . ASN A 1 266 ? -19.629 17.136 17.805 1.00 49.47 266 ASN A O 1
ATOM 2115 N N . ILE A 1 267 ? -21.044 15.566 18.554 1.00 52.50 267 ILE A N 1
ATOM 2116 C CA . ILE A 1 267 ? -21.612 15.270 17.247 1.00 52.50 267 ILE A CA 1
ATOM 2117 C C . ILE A 1 267 ? -22.740 16.275 17.059 1.00 52.50 267 ILE A C 1
ATOM 2119 O O . ILE A 1 267 ? -23.779 16.196 17.714 1.00 52.50 267 ILE A O 1
ATOM 2123 N N . ASN A 1 268 ? -22.539 17.255 16.174 1.00 47.25 268 ASN A N 1
ATOM 2124 C CA . ASN A 1 268 ? -23.678 17.944 15.584 1.00 47.25 268 ASN A CA 1
ATOM 2125 C C . ASN A 1 268 ? -24.551 16.830 15.009 1.00 47.25 268 ASN A C 1
ATOM 2127 O O . ASN A 1 268 ? -24.166 16.226 14.011 1.00 47.25 268 ASN A O 1
ATOM 2131 N N . ASN A 1 269 ? -25.686 16.535 15.651 1.00 43.94 269 ASN A N 1
ATOM 2132 C CA . ASN A 1 269 ? -26.748 15.700 15.100 1.00 43.94 269 ASN A CA 1
ATOM 2133 C C . ASN A 1 269 ? -27.332 16.438 13.888 1.00 43.94 269 ASN A C 1
ATOM 2135 O O . ASN A 1 269 ? -28.480 16.882 13.903 1.00 43.94 269 ASN A O 1
ATOM 2139 N N . GLY A 1 270 ? -26.509 16.647 12.858 1.00 42.69 270 GLY A N 1
ATOM 2140 C CA . GLY A 1 270 ? -26.949 16.970 11.527 1.00 42.69 270 GLY A CA 1
ATOM 2141 C C . GLY A 1 270 ? -27.900 15.852 11.193 1.00 42.69 270 GLY A C 1
ATOM 2142 O O . GLY A 1 270 ? -27.486 14.704 11.055 1.00 42.69 270 GLY A O 1
ATOM 2143 N N . ASN A 1 271 ? -29.190 16.181 11.226 1.00 36.97 271 ASN A N 1
ATOM 2144 C CA . ASN A 1 271 ? -30.247 15.288 10.814 1.00 36.97 271 ASN A CA 1
ATOM 2145 C C . ASN A 1 271 ? -29.740 14.562 9.575 1.00 36.97 271 ASN A C 1
ATOM 2147 O O . ASN A 1 271 ? -29.379 15.213 8.591 1.00 36.97 271 ASN A O 1
ATOM 2151 N N . PHE A 1 272 ? -29.685 13.236 9.656 1.00 40.72 272 PHE A N 1
ATOM 2152 C CA . PHE A 1 272 ? -29.636 12.380 8.489 1.00 40.72 272 PHE A CA 1
ATOM 2153 C C . PHE A 1 272 ? -30.900 12.710 7.688 1.00 40.72 272 PHE A C 1
ATOM 2155 O O . PHE A 1 272 ? -31.922 12.037 7.776 1.00 40.72 272 PHE A O 1
ATOM 2162 N N . TYR A 1 273 ? -30.865 13.795 6.922 1.00 38.16 273 TYR A N 1
ATOM 2163 C CA . TYR A 1 273 ? -31.687 13.910 5.749 1.00 38.16 273 TYR A CA 1
ATOM 2164 C C . TYR A 1 273 ? -31.011 12.953 4.776 1.00 38.16 273 TYR A C 1
ATOM 2166 O O . TYR A 1 273 ? -30.197 13.351 3.945 1.00 38.16 273 TYR A O 1
ATOM 2174 N N . ALA A 1 274 ? -31.337 11.660 4.904 1.00 37.66 274 ALA A N 1
ATOM 2175 C CA . ALA A 1 274 ? -31.507 10.863 3.706 1.00 37.66 274 ALA A CA 1
ATOM 2176 C C . ALA A 1 274 ? -32.348 11.758 2.805 1.00 37.66 274 ALA A C 1
ATOM 2178 O O . ALA A 1 274 ? -33.452 12.146 3.176 1.00 37.66 274 ALA A O 1
ATOM 2179 N N . ASN A 1 275 ? -31.712 12.288 1.772 1.00 34.53 275 ASN A N 1
ATOM 2180 C CA . ASN A 1 275 ? -32.234 13.382 0.989 1.00 34.53 275 ASN A CA 1
ATOM 2181 C C . ASN A 1 275 ? -33.561 12.880 0.397 1.00 34.53 275 ASN A C 1
ATOM 2183 O O . ASN A 1 275 ? -33.545 12.127 -0.570 1.00 34.53 275 ASN A O 1
ATOM 2187 N N . GLU A 1 276 ? -34.702 13.221 1.016 1.00 38.34 276 GLU A N 1
ATOM 2188 C CA . GLU A 1 276 ? -36.034 12.696 0.651 1.00 38.34 276 GLU A CA 1
ATOM 2189 C C . GLU A 1 276 ? -36.446 13.120 -0.773 1.00 38.34 276 GLU A C 1
ATOM 2191 O O . GLU A 1 276 ? -37.475 12.694 -1.285 1.00 38.34 276 GLU A O 1
ATOM 2196 N N . ASN A 1 277 ? -35.613 13.932 -1.436 1.00 37.12 277 ASN A N 1
ATOM 2197 C CA . ASN A 1 277 ? -35.746 14.351 -2.825 1.00 37.12 277 ASN A CA 1
ATOM 2198 C C . ASN A 1 277 ? -34.768 13.667 -3.796 1.00 37.12 277 ASN A C 1
ATOM 2200 O O . ASN A 1 277 ? -34.712 14.066 -4.959 1.00 37.12 277 ASN A O 1
ATOM 2204 N N . VAL A 1 278 ? -34.020 12.638 -3.386 1.00 44.22 278 VAL A N 1
ATOM 2205 C CA . VAL A 1 278 ? -33.319 11.767 -4.344 1.00 44.22 278 VAL A CA 1
ATOM 2206 C C . VAL A 1 278 ? -34.335 10.747 -4.863 1.00 44.22 278 VAL A C 1
ATOM 2208 O O . VAL A 1 278 ? -34.390 9.600 -4.442 1.00 44.22 278 VAL A O 1
ATOM 2211 N N . ASN A 1 279 ? -35.192 11.231 -5.765 1.00 37.50 279 ASN A N 1
ATOM 2212 C CA . ASN A 1 279 ? -36.072 10.425 -6.616 1.00 37.50 279 ASN A CA 1
ATOM 2213 C C . ASN A 1 279 ? -35.324 9.803 -7.808 1.00 37.50 279 ASN A C 1
ATOM 2215 O O . ASN A 1 279 ? -35.954 9.227 -8.692 1.00 37.50 279 ASN A O 1
ATOM 2219 N N . ASP A 1 280 ? -33.999 9.903 -7.828 1.00 41.22 280 ASP A N 1
ATOM 2220 C CA . ASP A 1 280 ? -33.173 9.131 -8.737 1.00 41.22 280 ASP A CA 1
ATOM 2221 C C . ASP A 1 280 ? -32.661 7.932 -7.945 1.00 41.22 280 ASP A C 1
ATOM 2223 O O . ASP A 1 280 ? -31.932 8.098 -6.968 1.00 41.22 280 ASP A O 1
ATOM 2227 N N . GLU A 1 281 ? -33.073 6.723 -8.328 1.00 32.91 281 GLU A N 1
ATOM 2228 C CA . GLU A 1 281 ? -32.413 5.500 -7.882 1.00 32.91 281 GLU A CA 1
ATOM 2229 C C . GLU A 1 281 ? -30.898 5.719 -7.968 1.00 32.91 281 GLU A C 1
ATOM 2231 O O . GLU A 1 281 ? -30.338 5.868 -9.056 1.00 32.91 281 GLU A O 1
ATOM 2236 N N . VAL A 1 282 ? -30.214 5.753 -6.821 1.00 39.50 282 VAL A N 1
ATOM 2237 C CA . VAL A 1 282 ? -28.769 5.552 -6.815 1.00 39.50 282 VAL A CA 1
ATOM 2238 C C . VAL A 1 282 ? -28.588 4.084 -7.181 1.00 39.50 282 VAL A C 1
ATOM 2240 O O . VAL A 1 282 ? -28.556 3.215 -6.310 1.00 39.50 282 VAL A O 1
ATOM 2243 N N . GLU A 1 283 ? -28.541 3.797 -8.485 1.00 27.69 283 GLU A N 1
ATOM 2244 C CA . GLU A 1 283 ? -28.032 2.538 -9.016 1.00 27.69 283 GLU A CA 1
ATOM 2245 C C . GLU A 1 283 ? -26.571 2.432 -8.571 1.00 27.69 283 GLU A C 1
ATOM 2247 O O . GLU A 1 283 ? -25.633 2.797 -9.282 1.00 27.69 283 GLU A O 1
ATOM 2252 N N . VAL A 1 284 ? -26.354 1.910 -7.365 1.00 32.69 284 VAL A N 1
ATOM 2253 C CA . VAL A 1 284 ? -25.089 1.271 -7.036 1.00 32.69 284 VAL A CA 1
ATOM 2254 C C . VAL A 1 284 ? -25.048 0.029 -7.916 1.00 32.69 284 VAL A C 1
ATOM 2256 O O . VAL A 1 284 ? -25.583 -1.021 -7.558 1.00 32.69 284 VAL A O 1
ATOM 2259 N N . LYS A 1 285 ? -24.458 0.156 -9.109 1.00 27.19 285 LYS A N 1
ATOM 2260 C CA . LYS A 1 285 ? -24.084 -0.998 -9.924 1.00 27.19 285 LYS A CA 1
ATOM 2261 C C . LYS A 1 285 ? -23.006 -1.764 -9.171 1.00 27.19 285 LYS A C 1
ATOM 2263 O O . LYS A 1 285 ? -21.814 -1.577 -9.384 1.00 27.19 285 LYS A O 1
ATOM 2268 N N . LEU A 1 286 ? -23.446 -2.639 -8.274 1.00 30.88 286 LEU A N 1
ATOM 2269 C CA . LEU A 1 286 ? -22.674 -3.800 -7.873 1.00 30.88 286 LEU A CA 1
ATOM 2270 C C . LEU A 1 286 ? -22.443 -4.584 -9.163 1.00 30.88 286 LEU A C 1
ATOM 2272 O O . LEU A 1 286 ? -23.391 -5.117 -9.742 1.00 30.88 286 LEU A O 1
ATOM 2276 N N . PHE A 1 287 ? -21.215 -4.549 -9.675 1.00 30.00 287 PHE A N 1
ATOM 2277 C CA . PHE A 1 287 ? -20.855 -5.286 -10.875 1.00 30.00 287 PHE A CA 1
ATOM 2278 C C . PHE A 1 287 ? -21.301 -6.746 -10.729 1.00 30.00 287 PHE A C 1
ATOM 2280 O O . PHE A 1 287 ? -20.998 -7.414 -9.739 1.00 30.00 287 PHE A O 1
ATOM 2287 N N . SER A 1 288 ? -22.063 -7.214 -11.717 1.00 30.42 288 SER A N 1
ATOM 2288 C CA . SER A 1 288 ? -22.278 -8.633 -11.953 1.00 30.42 288 SER A CA 1
ATOM 2289 C C . SER A 1 288 ? -20.940 -9.284 -12.296 1.00 30.42 288 SER A C 1
ATOM 2291 O O . SER A 1 288 ? -20.174 -8.708 -13.070 1.00 30.42 288 SER A O 1
ATOM 2293 N N . VAL A 1 289 ? -20.721 -10.462 -11.711 1.00 33.62 289 VAL A N 1
ATOM 2294 C CA . VAL A 1 289 ? -19.615 -11.407 -11.954 1.00 33.62 289 VAL A CA 1
ATOM 2295 C C . VAL A 1 289 ? -19.270 -11.550 -13.435 1.00 33.62 289 VAL A C 1
ATOM 2297 O O . VAL A 1 289 ? -20.222 -11.632 -14.247 1.00 33.62 289 VAL A O 1
#

Radius of gyration: 21.55 Å; chains: 1; bounding box: 60×51×56 Å

pLDDT: mean 82.86, std 18.8, range [27.19, 97.81]

Foldseek 3Di:
DAWLDDQFQPCCVVPVVRHPVPSVVVQVVCLLQQNAEDEAESVQFLGWAKEADPVRRMHIYGYHGDLQAPPNWDWDWDDDDQKTWIAIDGDFDDPDDDDPPDTPRRVRLVCLLVVVLVVLLVCLVVCVVVVLVPDDPVCSVAFDQDPSVVNSCLCCVLASVLVSVLSNCRNHPVPVVLVCLVVSLVSNLVSLLSSLLVRLCVGHPPCSVVVSVVVCPDPVVVSVSRRSNCSSQVWHAYPDNRPTDRPPDPQDRSRTHIDGRDDPVPNPPPPPCPVPPCPDPPPPCPDDD

Sequence (289 aa):
HHGVVEHFDHQSFFASPYLVDNFEWVQQSFMEAGLNVVFTGHFHASDIARIEDEKSNYLYDIETGSVVTYPCPYRVIDLSNNHLDIQTKLTDSIDFPIPSGMNFQAYAKKMVDVGFNEMISALISEYHSSLPVYLPRWLKGIIRIPDAEKFTDMVLSNLSPSAVEMLVAHYGGNENNIENAHRHKEELLLAIDSFVRDLCKASAGSLSGIIEKLVVRSKTIKKTKQAVSSIWENTFLTGKGVVKGRLMDNSINDLNYLLTLNTNENINNGNFYANENVNDEVEVKLFSV

Secondary structure (DSSP, 8-state):
--BSS-SSTTHHHH-GGGB-TTHHHHHHHHHHTT--EEEE-SS---EEEEEE-TTS-EEEEEEPPPTTSTT-EEEEEEEETTEEEEEEEE----SS-PPTT--HHHHHHHHHHHHHHHHHHHHHHHHGGGHHHHS-HHHHTT--PPPHHHHHHHHHHHTHHHHHHHHHHHHT-SGGGHHHHHHHHHHHHHHHHHHHHHHHHHHHGGGHHHHHHHHHTSHHHHHHHHHHHHHHHTPPP-TTTT-----SS----SSEEEEEPPPTTTS--------TT--S---------